Protein AF-A0A5H9SHM4-F1 (afdb_monomer)

Organism: Salmonella oranienberg (NCBI:txid28147)

Foldseek 3Di:
DDDWDWADDPPDIDTDDDPVVCVVLVHDPPFDWDWDADPNDTDIGGDDPVCPPDDDDPDPPQQLLNLLCVLVVHDLCVVCVVVVHDSVVSVCSRVVVDDQDPVRSQVSCQSNVNHPADHDDDDDDPDPDLVVQLVVLVVVLVVQVPGPDHDPVVNVVSVVSNVVSVVVNVVVVVVVVCVVVVVPDDDVVVVVVVVVVVVVVVVVVVVVVVVVD

Nearest PDB structures (foldseek):
  2mrn-assembly1_B  TM=8.787E-01  e=1.480E-03  Escherichia coli K-12
  1mvf-assembly2_D  TM=9.370E-01  e=2.251E-03  Escherichia coli
  1ub4-assembly1_C-2  TM=7.577E-01  e=1.236E-03  Escherichia coli
  2mru-assembly1_B  TM=8.810E-01  e=7.033E-03  Escherichia coli K-12
  2mru-assembly1_A  TM=8.827E-01  e=8.938E-03  Escherichia coli K-12

Radius of gyration: 37.78 Å; Cα contacts (8 Å, |Δi|>4): 129; chains: 1; bounding box: 88×45×107 Å

Secondary structure (DSSP, 8-state):
------EEETTEEE----HHHHHHTTPPTT--EEEEEETTEEEEEE--GGG-SS---------HHHHHHHHHT--HHHHHHHTTS-HHHHHHHHTTSSPPPHHHHHHHHHHTT--SS-----------SHHHHHHHHHHHHHHHHTSSS--HHHHHHHHHHHHHHHHHHHHHHHHHHHHHHHTTS--HHHHHHHHHHHHHHHHHHHHHHHTT-

InterPro domains:
  IPR007159 SpoVT-AbrB domain [PF04014] (6-49)
  IPR007159 SpoVT-AbrB domain [SM00966] (7-52)
  IPR010982 Lambda repressor-like, DNA-binding domain superfamily [G3DSA:1.10.260.40] (54-121)
  IPR010982 Lambda repressor-like, DNA-binding domain superfamily [SSF47413] (61-103)
  IPR037914 SpoVT-AbrB domain superfamily [SSF89447] (4-50)

Mean predicted aligned error: 19.39 Å

Structure (mmCIF, N/CA/C/O backbone):
data_AF-A0A5H9SHM4-F1
#
_entry.id   AF-A0A5H9SHM4-F1
#
loop_
_atom_site.group_PDB
_atom_site.id
_atom_site.type_symbol
_atom_site.label_atom_id
_atom_site.label_alt_id
_atom_site.label_comp_id
_atom_site.label_asym_id
_atom_site.label_entity_id
_atom_site.label_seq_id
_atom_site.pdbx_PDB_ins_code
_atom_site.Cartn_x
_atom_site.Cartn_y
_atom_site.Cartn_z
_atom_site.occupancy
_atom_site.B_iso_or_equiv
_atom_site.auth_seq_id
_atom_site.auth_comp_id
_atom_site.auth_asym_id
_atom_site.auth_atom_id
_atom_site.pdbx_PDB_model_num
ATOM 1 N N . MET A 1 1 ? -5.883 -2.585 -61.459 1.00 49.12 1 MET A N 1
ATOM 2 C CA . MET A 1 1 ? -4.747 -2.445 -60.518 1.00 49.12 1 MET A CA 1
ATOM 3 C C . MET A 1 1 ? -3.818 -1.359 -61.036 1.00 49.12 1 MET A C 1
ATOM 5 O O . MET A 1 1 ? -3.446 -1.425 -62.200 1.00 49.12 1 MET A O 1
ATOM 9 N N . LYS A 1 2 ? -3.494 -0.337 -60.235 1.00 63.81 2 LYS A N 1
ATOM 10 C CA . LYS A 1 2 ? -2.532 0.705 -60.635 1.00 63.81 2 LYS A CA 1
ATOM 11 C C . LYS A 1 2 ? -1.148 0.315 -60.122 1.00 63.81 2 LYS A C 1
ATOM 13 O O . LYS A 1 2 ? -0.960 0.209 -58.918 1.00 63.81 2 LYS A O 1
ATOM 18 N N . GLN A 1 3 ? -0.210 0.079 -61.034 1.00 75.12 3 GLN A N 1
ATOM 19 C CA . GLN A 1 3 ? 1.193 -0.162 -60.700 1.00 75.12 3 GLN A CA 1
ATOM 20 C C . GLN A 1 3 ? 1.889 1.189 -60.514 1.00 75.12 3 GLN A C 1
ATOM 22 O O . GLN A 1 3 ? 1.757 2.075 -61.359 1.00 75.12 3 GLN A O 1
ATOM 27 N N . ILE A 1 4 ? 2.595 1.367 -59.399 1.00 84.19 4 ILE A N 1
ATOM 28 C CA . ILE A 1 4 ? 3.326 2.598 -59.084 1.00 84.19 4 ILE A CA 1
ATOM 29 C C . ILE A 1 4 ? 4.770 2.213 -58.789 1.00 84.19 4 ILE A C 1
ATOM 31 O O . ILE A 1 4 ? 5.028 1.327 -57.979 1.00 84.19 4 ILE A O 1
ATOM 35 N N . ALA A 1 5 ? 5.706 2.868 -59.474 1.00 85.94 5 ALA A N 1
ATOM 36 C CA . ALA A 1 5 ? 7.125 2.626 -59.282 1.00 85.94 5 ALA A CA 1
ATOM 37 C C . ALA A 1 5 ? 7.634 3.321 -58.014 1.00 85.94 5 ALA A C 1
ATOM 39 O O . ALA A 1 5 ? 7.309 4.478 -57.733 1.00 85.94 5 ALA A O 1
ATOM 40 N N . ILE A 1 6 ? 8.482 2.601 -57.295 1.00 89.12 6 ILE A N 1
ATOM 41 C CA . ILE A 1 6 ? 9.208 3.064 -56.124 1.00 89.12 6 ILE A CA 1
ATOM 42 C C . ILE A 1 6 ? 10.413 3.898 -56.605 1.00 89.12 6 ILE A C 1
ATOM 44 O O . ILE A 1 6 ? 11.191 3.423 -57.432 1.00 89.12 6 ILE A O 1
ATOM 48 N N . LYS A 1 7 ? 10.572 5.144 -56.133 1.00 89.94 7 LYS A N 1
ATOM 49 C CA . LYS A 1 7 ? 11.666 6.042 -56.563 1.00 89.94 7 LYS A CA 1
ATOM 50 C C . LYS A 1 7 ? 12.555 6.465 -55.398 1.00 89.94 7 LYS A C 1
ATOM 52 O O . LYS A 1 7 ? 12.057 6.745 -54.315 1.00 89.94 7 LYS A O 1
ATOM 57 N N . LYS A 1 8 ? 13.867 6.566 -55.631 1.00 90.62 8 LYS A N 1
ATOM 58 C CA . LYS A 1 8 ? 14.823 7.106 -54.652 1.00 90.62 8 LYS A CA 1
ATOM 59 C C . LYS A 1 8 ? 14.586 8.606 -54.447 1.00 90.62 8 LYS A C 1
ATOM 61 O O . LYS A 1 8 ? 14.450 9.340 -55.424 1.00 90.62 8 LYS A O 1
ATOM 66 N N . SER A 1 9 ? 14.586 9.041 -53.192 1.00 79.50 9 SER A N 1
ATOM 67 C CA . SER A 1 9 ? 14.507 10.445 -52.789 1.00 79.50 9 SER A CA 1
ATOM 68 C C . SER A 1 9 ? 15.476 10.679 -51.629 1.00 79.50 9 SER A C 1
ATOM 70 O O . SER A 1 9 ? 15.248 10.227 -50.510 1.00 79.50 9 SER A O 1
ATOM 72 N N . GLY A 1 10 ? 16.614 11.322 -51.902 1.00 84.19 10 GLY A N 1
ATOM 73 C CA . GLY A 1 10 ? 17.679 11.500 -50.909 1.00 84.19 10 GLY A CA 1
ATOM 74 C C . GLY A 1 10 ? 18.221 10.166 -50.369 1.00 84.19 10 GLY A C 1
ATOM 75 O O . GLY A 1 10 ? 18.629 9.297 -51.147 1.00 84.19 10 GLY A O 1
ATOM 76 N N . ASN A 1 11 ? 18.210 10.017 -49.039 1.00 88.00 11 ASN A N 1
ATOM 77 C CA . ASN A 1 11 ? 18.609 8.795 -48.323 1.00 88.00 11 ASN A CA 1
ATOM 78 C C . ASN A 1 11 ? 17.464 7.783 -48.147 1.00 88.00 11 ASN A C 1
ATOM 80 O O . ASN A 1 11 ? 17.661 6.744 -47.521 1.00 88.00 11 ASN A O 1
ATOM 84 N N . SER A 1 12 ? 16.277 8.072 -48.679 1.00 84.44 12 SER A N 1
ATOM 85 C CA . SER A 1 12 ? 15.102 7.220 -48.555 1.00 84.44 12 SER A CA 1
ATOM 86 C C . SER A 1 12 ? 14.439 6.990 -49.913 1.00 84.44 12 SER A C 1
ATOM 88 O O . SER A 1 12 ? 15.004 7.232 -50.988 1.00 84.44 12 SER A O 1
ATOM 90 N N . VAL A 1 13 ? 13.244 6.419 -49.864 1.00 87.06 13 VAL A N 1
ATOM 91 C CA . VAL A 1 13 ? 12.508 5.946 -51.020 1.00 87.06 13 VAL A CA 1
ATOM 92 C C . VAL A 1 13 ? 11.065 6.426 -50.901 1.00 87.06 13 VAL A C 1
ATOM 94 O O . VAL A 1 13 ? 10.491 6.421 -49.816 1.00 87.06 13 VAL A O 1
ATOM 97 N N . THR A 1 14 ? 10.476 6.860 -52.012 1.00 87.81 14 THR A N 1
ATOM 98 C CA . THR A 1 14 ? 9.141 7.458 -52.049 1.00 87.81 14 THR A CA 1
ATOM 99 C C . THR A 1 14 ? 8.241 6.719 -53.032 1.00 87.81 14 THR A C 1
ATOM 101 O O . THR A 1 14 ? 8.626 6.428 -54.169 1.00 87.81 14 THR A O 1
ATOM 104 N N . VAL A 1 15 ? 7.005 6.470 -52.599 1.00 88.62 15 VAL A N 1
ATOM 105 C CA . VAL A 1 15 ? 5.903 5.996 -53.441 1.00 88.62 15 VAL A CA 1
ATOM 106 C C . VAL A 1 15 ? 4.919 7.144 -53.615 1.00 88.62 15 VAL A C 1
ATOM 108 O O . VAL A 1 15 ? 4.476 7.749 -52.644 1.00 88.62 15 VAL A O 1
ATOM 111 N N . ARG A 1 16 ? 4.578 7.475 -54.863 1.00 87.56 16 ARG A N 1
ATOM 112 C CA . ARG A 1 16 ? 3.620 8.550 -55.140 1.00 87.56 16 ARG A CA 1
ATOM 113 C C . ARG A 1 16 ? 2.198 8.037 -54.923 1.00 87.56 16 ARG A C 1
ATOM 115 O O . ARG A 1 16 ? 1.708 7.259 -55.735 1.00 87.56 16 ARG A O 1
ATOM 122 N N . ILE A 1 17 ? 1.529 8.520 -53.884 1.00 86.44 17 ILE A N 1
ATOM 123 C CA . ILE A 1 17 ? 0.126 8.194 -53.604 1.00 86.44 17 ILE A CA 1
ATOM 124 C C . ILE A 1 17 ? -0.780 9.181 -54.369 1.00 86.44 17 ILE A C 1
ATOM 126 O O . ILE A 1 17 ? -0.617 10.394 -54.228 1.00 86.44 17 ILE A O 1
ATOM 130 N N . PRO A 1 18 ? -1.714 8.714 -55.220 1.00 87.25 18 PRO A N 1
ATOM 131 C CA . PRO A 1 18 ? -2.673 9.585 -55.896 1.00 87.25 18 PRO A CA 1
ATOM 132 C C . PRO A 1 18 ? -3.578 10.341 -54.914 1.00 87.25 18 PRO A C 1
ATOM 134 O O . PRO A 1 18 ? -4.095 9.754 -53.966 1.00 87.25 18 PRO A O 1
ATOM 137 N N . SER A 1 19 ? -3.875 11.609 -55.207 1.00 83.31 19 SER A N 1
ATOM 138 C CA . SER A 1 19 ? -4.724 12.471 -54.365 1.00 83.31 19 SER A CA 1
ATOM 139 C C . SER A 1 19 ? -6.138 11.927 -54.128 1.00 83.31 19 SER A C 1
ATOM 141 O O . SER A 1 19 ? -6.744 12.219 -53.103 1.00 83.31 19 SER A O 1
ATOM 143 N N . ALA A 1 20 ? -6.658 11.102 -55.041 1.00 84.75 20 ALA A N 1
ATOM 144 C CA . ALA A 1 20 ? -7.938 10.419 -54.864 1.00 84.75 20 ALA A CA 1
ATOM 145 C C . ALA A 1 20 ? -7.939 9.449 -53.666 1.00 84.75 20 ALA A C 1
ATOM 147 O O . ALA A 1 20 ? -8.962 9.314 -53.007 1.00 84.75 20 ALA A O 1
ATOM 148 N N . ILE A 1 21 ? -6.801 8.805 -53.372 1.00 83.75 21 ILE A N 1
ATOM 149 C CA . ILE A 1 21 ? -6.663 7.876 -52.239 1.00 83.75 21 ILE A CA 1
ATOM 150 C C . ILE A 1 21 ? -6.581 8.657 -50.925 1.00 83.75 21 ILE A C 1
ATOM 152 O O . ILE A 1 21 ? -7.271 8.309 -49.976 1.00 83.75 21 ILE A O 1
ATOM 156 N N . LEU A 1 22 ? -5.820 9.758 -50.898 1.00 83.88 22 LEU A N 1
ATOM 157 C CA . LEU A 1 22 ? -5.744 10.643 -49.728 1.00 83.88 22 LEU A CA 1
ATOM 158 C C . LEU A 1 22 ? -7.117 11.218 -49.359 1.00 83.88 22 LEU A C 1
ATOM 160 O O . LEU A 1 22 ? -7.516 11.152 -48.204 1.00 83.88 22 LEU A O 1
ATOM 164 N N . LYS A 1 23 ? -7.888 11.687 -50.353 1.00 83.19 23 LYS A N 1
ATOM 165 C CA . LYS A 1 23 ? -9.253 12.192 -50.133 1.00 83.19 23 LYS A CA 1
ATOM 166 C C . LYS A 1 23 ? -10.215 11.122 -49.621 1.00 83.19 23 LYS A C 1
ATOM 168 O O . LYS A 1 23 ? -11.052 11.429 -48.785 1.00 83.19 23 LYS A O 1
ATOM 173 N N . ALA A 1 24 ? -10.109 9.891 -50.121 1.00 81.88 24 ALA A N 1
ATOM 174 C CA . ALA A 1 24 ? -10.945 8.783 -49.658 1.00 81.88 24 ALA A CA 1
ATOM 175 C C . ALA A 1 24 ? -10.641 8.384 -48.202 1.00 81.88 24 ALA A C 1
ATOM 177 O O . ALA A 1 24 ? -11.524 7.880 -47.518 1.00 81.88 24 ALA A O 1
ATOM 178 N N . LEU A 1 25 ? -9.410 8.626 -47.742 1.00 78.81 25 LEU A N 1
ATOM 179 C CA . LEU A 1 25 ? -8.955 8.368 -46.374 1.00 78.81 25 LEU A CA 1
ATOM 180 C C . LEU A 1 25 ? -9.000 9.618 -45.477 1.00 78.81 25 LEU A C 1
ATOM 182 O O . LEU A 1 25 ? -8.547 9.551 -44.341 1.00 78.81 25 LEU A O 1
ATOM 186 N N . SER A 1 26 ? -9.532 10.744 -45.972 1.00 81.62 26 SER A N 1
ATOM 187 C CA . SER A 1 26 ? -9.579 12.035 -45.267 1.00 81.62 26 SER A CA 1
ATOM 188 C C . SER A 1 26 ? -8.218 12.526 -44.747 1.00 81.62 26 SER A C 1
ATOM 190 O O . SER A 1 26 ? -8.158 13.183 -43.712 1.00 81.62 26 SER A O 1
ATOM 192 N N . LEU A 1 27 ? -7.136 12.229 -45.473 1.00 80.19 27 LEU A N 1
ATOM 193 C CA . LEU A 1 27 ? -5.771 12.629 -45.123 1.00 80.19 27 LEU A CA 1
ATOM 194 C C . LEU A 1 27 ? -5.302 13.839 -45.933 1.00 80.19 27 LEU A C 1
ATOM 196 O O . LEU A 1 27 ? -5.559 13.947 -47.139 1.00 80.19 27 LEU A O 1
ATOM 200 N N . SER A 1 28 ? -4.560 14.716 -45.269 1.00 83.62 28 SER A N 1
ATOM 201 C CA . SER A 1 28 ? -3.886 15.887 -45.824 1.00 83.62 28 SER A CA 1
ATOM 202 C C . SER A 1 28 ? -2.393 15.628 -46.050 1.00 83.62 28 SER A C 1
ATOM 204 O O . SER A 1 28 ? -1.832 14.609 -45.649 1.00 83.62 28 SER A O 1
ATOM 206 N N . VAL A 1 29 ? -1.739 16.545 -46.767 1.00 78.00 29 VAL A N 1
ATOM 207 C CA . VAL A 1 29 ? -0.275 16.537 -46.899 1.00 78.00 29 VAL A CA 1
ATOM 208 C C . VAL A 1 29 ? 0.325 16.848 -45.525 1.00 78.00 29 VAL A C 1
ATOM 210 O O . VAL A 1 29 ? -0.191 17.720 -44.836 1.00 78.00 29 VAL A O 1
ATOM 213 N N . ASP A 1 30 ? 1.390 16.133 -45.159 1.00 81.19 30 ASP A N 1
ATOM 214 C CA . ASP A 1 30 ? 2.091 16.204 -43.864 1.00 81.19 30 ASP A CA 1
ATOM 215 C C . ASP A 1 30 ? 1.366 15.574 -42.657 1.00 81.19 30 ASP A C 1
ATOM 217 O O . ASP A 1 30 ? 1.892 15.617 -41.543 1.00 81.19 30 ASP A O 1
ATOM 221 N N . ASP A 1 31 ? 0.225 14.906 -42.866 1.00 81.94 31 ASP A N 1
ATOM 222 C CA . ASP A 1 31 ? -0.428 14.146 -41.795 1.00 81.94 31 ASP A CA 1
ATOM 223 C C . ASP A 1 31 ? 0.423 12.935 -41.358 1.00 81.94 31 ASP A C 1
ATOM 225 O O . ASP A 1 31 ? 0.984 12.219 -42.202 1.00 81.94 31 ASP A O 1
ATOM 229 N N . PRO A 1 32 ? 0.511 12.659 -40.043 1.00 79.44 32 PRO A N 1
ATOM 230 C CA . PRO A 1 32 ? 1.252 11.518 -39.530 1.00 79.44 32 PRO A CA 1
ATOM 231 C C . PRO A 1 32 ? 0.583 10.196 -39.930 1.00 79.44 32 PRO A C 1
ATOM 233 O O . PRO A 1 32 ? -0.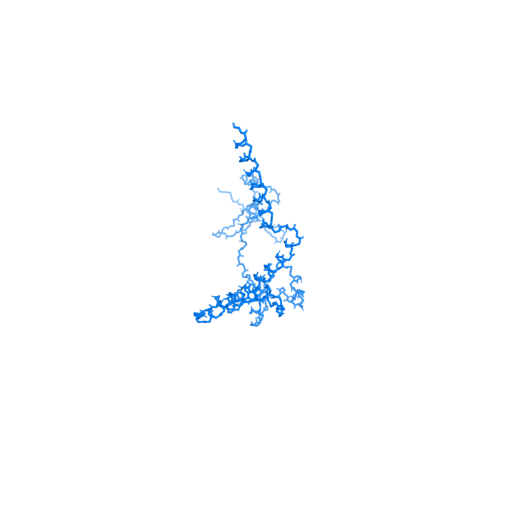624 9.996 -39.771 1.00 79.44 32 PRO A O 1
ATOM 236 N N . VAL A 1 33 ? 1.396 9.257 -40.413 1.00 86.19 33 VAL A N 1
ATOM 237 C CA . VAL A 1 33 ? 0.973 7.901 -40.778 1.00 86.19 33 VAL A CA 1
ATOM 238 C C . VAL A 1 33 ? 1.909 6.874 -40.149 1.00 86.19 33 VAL A C 1
ATOM 240 O O . VAL A 1 33 ? 3.124 7.072 -40.105 1.00 86.19 33 VAL A O 1
ATOM 243 N N . ASN A 1 34 ? 1.345 5.764 -39.688 1.00 81.94 34 ASN A N 1
ATOM 244 C CA . ASN A 1 34 ? 2.102 4.593 -39.266 1.00 81.94 34 ASN A CA 1
ATOM 245 C C . ASN A 1 34 ? 2.408 3.722 -40.484 1.00 81.94 34 ASN A C 1
ATOM 247 O O . ASN A 1 34 ? 1.589 3.612 -41.399 1.00 81.94 34 ASN A O 1
ATOM 251 N N . ILE A 1 35 ? 3.596 3.122 -40.496 1.00 84.31 35 ILE A N 1
ATOM 252 C CA . ILE A 1 35 ? 4.051 2.228 -41.559 1.00 84.31 35 ILE A CA 1
ATOM 253 C C . ILE A 1 35 ? 4.439 0.907 -40.910 1.00 84.31 35 ILE A C 1
ATOM 255 O O . ILE A 1 35 ? 5.433 0.854 -40.188 1.00 84.31 35 ILE A O 1
ATOM 259 N N . ASP A 1 36 ? 3.688 -0.142 -41.226 1.00 85.88 36 ASP A N 1
ATOM 260 C CA . ASP A 1 36 ? 3.895 -1.491 -40.707 1.00 85.88 36 ASP A CA 1
ATOM 261 C C . ASP A 1 36 ? 4.049 -2.511 -41.845 1.00 85.88 36 ASP A C 1
ATOM 263 O O . ASP A 1 36 ? 3.777 -2.236 -43.021 1.00 85.88 36 ASP A O 1
ATOM 267 N N . MET A 1 37 ? 4.533 -3.704 -41.493 1.00 83.00 37 MET A N 1
ATOM 268 C CA . MET A 1 37 ? 4.688 -4.831 -42.410 1.00 83.00 37 MET A CA 1
ATOM 269 C C . MET A 1 37 ? 3.784 -5.978 -41.963 1.00 83.00 37 MET A C 1
ATOM 271 O O . MET A 1 37 ? 4.071 -6.644 -40.972 1.00 83.00 37 MET A O 1
ATOM 275 N N . GLU A 1 38 ? 2.729 -6.239 -42.729 1.00 83.38 38 GLU A N 1
ATOM 276 C CA . GLU A 1 38 ? 1.792 -7.340 -42.489 1.00 83.38 38 GLU A CA 1
ATOM 277 C C . GLU A 1 38 ? 1.734 -8.223 -43.737 1.00 83.38 38 GLU A C 1
ATOM 279 O O . GLU A 1 38 ? 1.586 -7.725 -44.855 1.00 83.38 38 GLU A O 1
ATOM 284 N N . ASP A 1 39 ? 1.910 -9.536 -43.572 1.00 80.56 39 ASP A N 1
ATOM 285 C CA . ASP A 1 39 ? 1.836 -10.530 -44.656 1.00 80.56 39 ASP A CA 1
ATOM 286 C C . ASP A 1 39 ? 2.697 -10.203 -45.895 1.00 80.56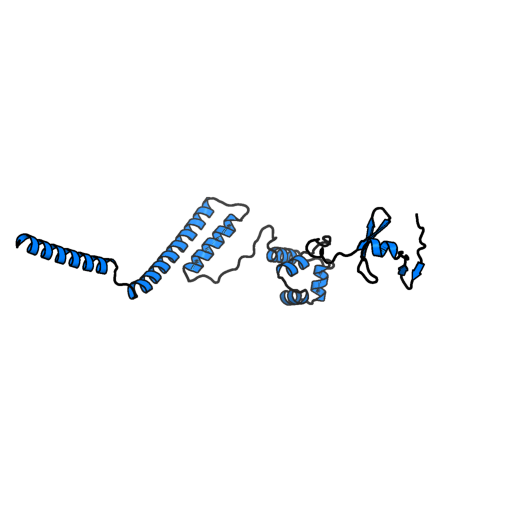 39 ASP A C 1
ATOM 288 O O . ASP A 1 39 ? 2.310 -10.437 -47.045 1.00 80.56 39 ASP A O 1
ATOM 292 N N . GLY A 1 40 ? 3.879 -9.616 -45.674 1.00 82.94 40 GLY A N 1
ATOM 293 C CA . GLY A 1 40 ? 4.793 -9.203 -46.746 1.00 82.94 40 GLY A CA 1
ATOM 294 C C . GLY A 1 40 ? 4.315 -7.988 -47.553 1.00 82.94 40 GLY A C 1
ATOM 295 O O . GLY A 1 40 ? 4.856 -7.708 -48.625 1.00 82.94 40 GLY A O 1
ATOM 296 N N . ARG A 1 41 ? 3.310 -7.258 -47.058 1.00 86.12 41 ARG A N 1
ATOM 297 C CA . ARG A 1 41 ? 2.793 -6.007 -47.621 1.00 86.12 41 ARG A CA 1
ATOM 298 C C . ARG A 1 41 ? 3.127 -4.847 -46.693 1.00 86.12 41 ARG A C 1
ATOM 300 O O . ARG A 1 41 ? 3.154 -4.995 -45.478 1.00 86.12 41 ARG A O 1
ATOM 307 N N . ILE A 1 42 ? 3.364 -3.681 -47.285 1.00 86.00 42 ILE A N 1
ATOM 308 C CA . ILE A 1 42 ? 3.518 -2.436 -46.531 1.00 86.00 42 ILE A CA 1
ATOM 309 C C . ILE A 1 42 ? 2.114 -1.887 -46.284 1.00 86.00 42 ILE A C 1
ATOM 311 O O . ILE A 1 42 ? 1.413 -1.550 -47.243 1.00 86.00 42 ILE A O 1
ATOM 315 N N . VAL A 1 43 ? 1.712 -1.820 -45.018 1.00 87.31 43 VAL A N 1
ATOM 316 C CA . VAL A 1 43 ? 0.432 -1.255 -44.584 1.00 87.31 43 VAL A CA 1
ATOM 317 C C . VAL A 1 43 ? 0.697 0.148 -44.051 1.00 87.31 43 VAL A C 1
ATOM 319 O O . VAL A 1 43 ? 1.581 0.347 -43.221 1.00 87.31 43 VAL A O 1
ATOM 322 N N . ILE A 1 44 ? -0.029 1.134 -44.583 1.00 86.88 44 ILE A N 1
ATOM 323 C CA . ILE A 1 44 ? 0.074 2.534 -44.164 1.00 86.88 44 ILE A CA 1
ATOM 324 C C . ILE A 1 44 ? -1.262 2.924 -43.547 1.00 86.88 44 ILE A C 1
ATOM 326 O O . ILE A 1 44 ? -2.278 2.928 -44.246 1.00 86.88 44 ILE A O 1
ATOM 330 N N . THR A 1 45 ? -1.247 3.268 -42.263 1.00 86.25 45 THR A N 1
ATOM 331 C CA . THR A 1 45 ? -2.456 3.565 -41.487 1.00 86.25 45 THR A CA 1
ATOM 332 C C . THR A 1 45 ? -2.384 4.997 -40.952 1.00 86.25 45 THR A C 1
ATOM 334 O O . THR A 1 45 ? -1.356 5.370 -40.383 1.00 86.25 45 THR A O 1
ATOM 337 N N . PRO A 1 46 ? -3.428 5.827 -41.124 1.00 80.19 46 PRO A N 1
ATOM 338 C CA . PRO A 1 46 ? -3.451 7.174 -40.559 1.00 80.19 46 PRO A CA 1
ATOM 339 C C . PRO A 1 46 ? -3.407 7.155 -39.031 1.00 80.19 46 PRO A C 1
ATOM 341 O O . PRO A 1 46 ? -4.070 6.329 -38.403 1.00 80.19 46 PRO A O 1
ATOM 344 N N . VAL A 1 47 ? -2.649 8.075 -38.428 1.00 79.69 47 VAL A N 1
ATOM 345 C CA . VAL A 1 47 ? -2.610 8.222 -36.968 1.00 79.69 47 VAL A CA 1
ATOM 346 C C . VAL A 1 47 ? -3.809 9.059 -36.531 1.00 79.69 47 VAL A C 1
ATOM 348 O O . VAL A 1 47 ? -3.845 10.272 -36.728 1.00 79.69 47 VAL A O 1
ATOM 351 N N . ASN A 1 48 ? -4.810 8.408 -35.946 1.00 64.38 48 ASN A N 1
ATOM 352 C CA . ASN A 1 48 ? -5.991 9.079 -35.421 1.00 64.38 48 ASN A CA 1
ATOM 353 C C . ASN A 1 48 ? -5.665 9.645 -34.027 1.00 64.38 48 ASN A C 1
ATOM 355 O O . ASN A 1 48 ? -5.445 8.886 -33.086 1.00 64.38 48 ASN A O 1
ATOM 359 N N . GLN A 1 49 ? -5.631 10.973 -33.867 1.00 52.28 49 GLN A N 1
ATOM 360 C CA . GLN A 1 49 ? -5.303 11.619 -32.578 1.00 52.28 49 GLN A CA 1
ATOM 361 C C . GLN A 1 49 ? -6.308 11.295 -31.450 1.00 52.28 49 GLN A C 1
ATOM 363 O O . GLN A 1 49 ? -6.021 11.535 -30.282 1.00 52.28 49 GLN A O 1
ATOM 368 N N . ALA A 1 50 ? -7.474 10.726 -31.775 1.00 46.66 50 ALA A N 1
ATOM 369 C CA . ALA A 1 50 ? -8.470 10.286 -30.796 1.00 46.66 50 ALA A CA 1
ATOM 370 C C . ALA A 1 50 ? -8.148 8.928 -30.132 1.00 46.66 50 ALA A C 1
ATOM 372 O O . ALA A 1 50 ? -8.731 8.622 -29.095 1.00 46.66 50 A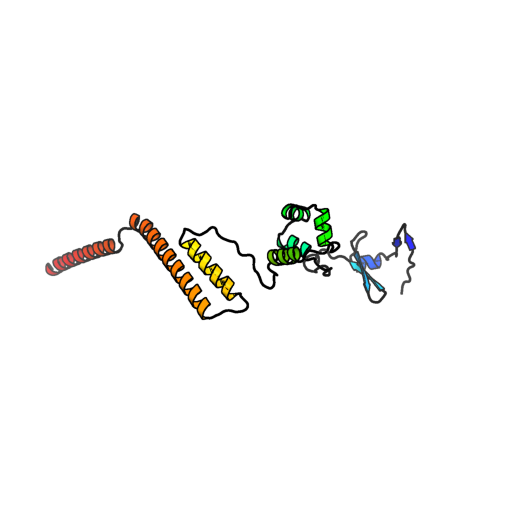LA A O 1
ATOM 373 N N . ASP A 1 51 ? -7.199 8.155 -30.672 1.00 46.97 51 ASP A N 1
ATOM 374 C CA . ASP A 1 51 ? -6.800 6.839 -30.144 1.00 46.97 51 ASP A CA 1
ATOM 375 C C . ASP A 1 51 ? -5.516 6.901 -29.281 1.00 46.97 51 ASP A C 1
ATOM 377 O O . ASP A 1 51 ? -4.976 5.876 -28.864 1.00 46.97 51 ASP A O 1
ATOM 381 N N . GLU A 1 52 ? -5.031 8.107 -28.944 1.00 44.91 52 GLU A N 1
ATOM 382 C CA . GLU A 1 52 ? -3.888 8.310 -28.030 1.00 44.91 52 GLU A CA 1
ATOM 383 C C . GLU A 1 52 ? -4.221 8.055 -26.545 1.00 44.91 52 GLU A C 1
ATOM 385 O O . GLU A 1 52 ? -3.337 8.085 -25.684 1.00 44.91 52 GLU A O 1
ATOM 390 N N . ILE A 1 53 ? -5.476 7.721 -26.227 1.00 42.91 53 ILE A N 1
ATOM 391 C CA . ILE A 1 53 ? -5.886 7.250 -24.904 1.00 42.91 53 ILE A CA 1
ATOM 392 C C . ILE A 1 53 ? -6.221 5.759 -25.023 1.00 42.91 53 ILE A C 1
ATOM 394 O O . ILE A 1 53 ? -7.280 5.388 -25.510 1.00 42.91 53 ILE A O 1
ATOM 398 N N . ALA A 1 54 ? -5.323 4.916 -24.511 1.00 43.72 54 ALA A N 1
ATOM 399 C CA . ALA A 1 54 ? -5.494 3.470 -24.329 1.00 43.72 54 ALA A CA 1
ATOM 400 C C . ALA A 1 54 ? -5.229 2.548 -25.538 1.00 43.72 54 ALA A C 1
ATOM 402 O O . ALA A 1 54 ? -6.004 1.637 -25.808 1.00 43.72 54 ALA A O 1
ATOM 403 N N . VAL A 1 55 ? -4.033 2.622 -26.128 1.00 40.34 55 VAL A N 1
ATOM 404 C CA . VAL A 1 55 ? -3.354 1.395 -26.582 1.00 40.34 55 VAL A CA 1
ATOM 405 C C . VAL A 1 55 ? -1.937 1.387 -26.031 1.00 40.34 55 VAL A C 1
ATOM 407 O O . VAL A 1 55 ? -1.076 2.187 -26.394 1.00 40.34 55 VAL A O 1
ATOM 410 N N . ALA A 1 56 ? -1.726 0.479 -25.082 1.00 44.47 56 ALA A N 1
ATOM 411 C CA . ALA A 1 56 ? -0.426 0.148 -24.544 1.00 44.47 56 ALA A CA 1
ATOM 412 C C . ALA A 1 56 ? 0.555 -0.104 -25.695 1.00 44.47 56 ALA A C 1
ATOM 414 O O . ALA A 1 56 ? 0.402 -1.053 -26.465 1.00 44.47 56 ALA A O 1
ATOM 415 N N . LYS A 1 57 ? 1.584 0.748 -25.773 1.00 37.78 57 LYS A N 1
ATOM 416 C CA . LYS A 1 57 ? 2.823 0.460 -26.498 1.00 37.78 57 LYS A CA 1
ATOM 417 C C . LYS A 1 57 ? 3.228 -0.992 -26.205 1.00 37.78 57 LYS A C 1
ATOM 419 O O . LYS A 1 57 ? 3.179 -1.386 -25.034 1.00 37.78 57 LYS A O 1
ATOM 424 N N . PRO A 1 58 ? 3.633 -1.771 -27.222 1.00 34.00 58 PRO A N 1
ATOM 425 C CA . PRO A 1 58 ? 4.051 -3.150 -27.025 1.00 34.00 58 PRO A CA 1
ATOM 426 C C . PRO A 1 58 ? 5.111 -3.190 -25.923 1.00 34.00 58 PRO A C 1
ATOM 428 O O . PRO A 1 58 ? 6.031 -2.370 -25.902 1.00 34.00 58 PRO A O 1
ATOM 431 N N . ILE A 1 59 ? 4.912 -4.096 -24.965 1.00 45.00 59 ILE A N 1
ATOM 432 C CA . ILE A 1 59 ? 5.730 -4.270 -23.765 1.00 45.00 59 ILE A CA 1
ATOM 433 C C . ILE A 1 59 ? 7.123 -4.723 -24.210 1.00 45.00 59 ILE A C 1
ATOM 435 O O . ILE A 1 59 ? 7.424 -5.910 -24.289 1.00 45.00 59 ILE A O 1
ATOM 439 N N . VAL A 1 60 ? 7.986 -3.762 -24.522 1.00 44.69 60 VAL A N 1
ATOM 440 C CA . VAL A 1 60 ? 9.429 -3.971 -24.568 1.00 44.69 60 VAL A CA 1
ATOM 441 C C . VAL A 1 60 ? 9.856 -4.059 -23.113 1.00 44.69 60 VAL A C 1
ATOM 443 O O . VAL A 1 60 ? 9.853 -3.037 -22.439 1.00 44.69 60 VAL A O 1
ATOM 446 N N . ASN A 1 61 ? 10.099 -5.281 -22.621 1.00 49.69 61 ASN A N 1
ATOM 447 C CA . ASN A 1 61 ? 10.761 -5.614 -21.352 1.00 49.69 61 ASN A CA 1
ATOM 448 C C . ASN A 1 61 ? 10.948 -4.415 -20.407 1.00 49.69 61 ASN A C 1
ATOM 450 O O . ASN A 1 61 ? 12.050 -3.870 -20.335 1.00 49.69 61 ASN A O 1
ATOM 454 N N . LYS A 1 62 ? 9.889 -3.993 -19.695 1.00 63.53 62 LYS A N 1
ATOM 455 C CA . LYS A 1 62 ? 10.035 -2.964 -18.659 1.00 63.53 62 LYS A CA 1
ATOM 456 C C . LYS A 1 62 ? 11.011 -3.512 -17.635 1.00 63.53 62 LYS A C 1
ATOM 458 O O . LYS A 1 62 ? 10.693 -4.452 -16.904 1.00 63.53 62 LYS A O 1
ATOM 463 N N . SER A 1 63 ? 12.225 -2.981 -17.633 1.00 82.69 63 SER A N 1
ATOM 464 C CA . SER A 1 63 ? 13.221 -3.383 -16.656 1.00 82.69 63 SER A CA 1
ATOM 465 C C . SER A 1 63 ? 12.696 -3.049 -15.263 1.00 82.69 63 SER A C 1
ATOM 467 O O . SER A 1 63 ? 11.923 -2.108 -15.067 1.00 82.69 63 SER A O 1
ATOM 469 N N . LEU A 1 64 ? 13.133 -3.809 -14.263 1.00 85.69 64 LEU A N 1
ATOM 470 C CA . LEU A 1 64 ? 12.745 -3.557 -12.877 1.00 85.69 64 LEU A CA 1
ATOM 471 C C . LEU A 1 64 ? 13.111 -2.121 -12.436 1.00 85.69 64 LEU A C 1
ATOM 473 O O . LEU A 1 64 ? 12.389 -1.511 -11.655 1.00 85.69 64 LEU A O 1
ATOM 477 N N . ALA A 1 65 ? 14.191 -1.557 -12.991 1.00 88.12 65 ALA A N 1
ATOM 478 C CA . ALA A 1 65 ? 14.588 -0.167 -12.777 1.00 88.12 65 ALA A CA 1
ATOM 479 C C . ALA A 1 65 ? 13.547 0.828 -13.319 1.00 88.12 65 ALA A C 1
ATOM 481 O O . ALA A 1 65 ? 13.148 1.754 -12.614 1.00 88.12 65 ALA A O 1
ATOM 482 N N . GLU A 1 66 ? 13.052 0.614 -14.541 1.00 88.38 66 GLU A N 1
ATOM 483 C CA . GLU A 1 66 ? 12.001 1.456 -15.114 1.00 88.38 66 GLU A CA 1
ATOM 484 C C . GLU A 1 66 ? 10.704 1.353 -14.297 1.00 88.38 66 GLU A C 1
ATOM 486 O O . GLU A 1 66 ? 10.062 2.367 -14.017 1.00 88.38 66 GLU A O 1
ATOM 491 N N . ALA A 1 67 ? 10.348 0.141 -13.854 1.00 87.88 67 ALA A N 1
ATOM 492 C CA . ALA A 1 67 ? 9.181 -0.085 -13.006 1.00 87.88 67 ALA A CA 1
ATOM 493 C C . ALA A 1 67 ? 9.264 0.702 -11.687 1.00 87.88 67 ALA A C 1
ATOM 495 O O . ALA A 1 67 ? 8.285 1.341 -11.302 1.00 87.88 67 ALA A O 1
ATOM 496 N N . VAL A 1 68 ? 10.433 0.728 -11.034 1.00 88.56 68 VAL A N 1
ATOM 497 C CA . VAL A 1 68 ? 10.666 1.538 -9.825 1.00 88.56 68 VAL A CA 1
ATOM 498 C C . VAL A 1 68 ? 10.477 3.025 -10.105 1.00 88.56 68 VAL A C 1
ATOM 500 O O . VAL A 1 68 ? 9.769 3.696 -9.356 1.00 88.56 68 VAL A O 1
ATOM 503 N N . ARG A 1 69 ? 11.061 3.550 -11.189 1.00 91.44 69 ARG A N 1
ATOM 504 C CA . ARG A 1 69 ? 10.933 4.972 -11.542 1.00 91.44 69 ARG A CA 1
ATOM 505 C C . ARG A 1 69 ? 9.472 5.367 -11.763 1.00 91.44 69 ARG A C 1
ATOM 507 O O . ARG A 1 69 ? 9.035 6.399 -11.256 1.00 91.44 69 ARG A O 1
ATOM 514 N N . VAL A 1 70 ? 8.727 4.547 -12.508 1.00 89.12 70 VAL A N 1
ATOM 515 C CA . VAL A 1 70 ? 7.299 4.771 -12.775 1.00 89.12 70 VAL A CA 1
ATOM 516 C C . VAL A 1 70 ? 6.484 4.687 -11.485 1.00 89.12 70 VAL A C 1
ATOM 518 O O . VAL A 1 70 ? 5.653 5.559 -11.252 1.00 89.12 70 VAL A O 1
ATOM 521 N N . HIS A 1 71 ? 6.750 3.701 -10.622 1.00 85.69 71 HIS A N 1
ATOM 522 C CA . HIS A 1 71 ? 6.064 3.551 -9.335 1.00 85.69 71 HIS A CA 1
ATOM 523 C C . HIS A 1 71 ? 6.309 4.744 -8.397 1.00 85.69 71 HIS A C 1
ATOM 525 O O . HIS A 1 71 ? 5.403 5.175 -7.693 1.00 85.69 71 HIS A O 1
ATOM 531 N N . MET A 1 72 ? 7.517 5.312 -8.413 1.00 84.38 72 MET A N 1
ATOM 532 C CA . MET A 1 72 ? 7.846 6.515 -7.642 1.00 84.38 72 MET A CA 1
ATOM 533 C C . MET A 1 72 ? 7.338 7.820 -8.274 1.00 84.38 72 MET A C 1
ATOM 535 O O . MET A 1 72 ? 7.421 8.864 -7.634 1.00 84.38 72 MET A O 1
ATOM 539 N N . GLY A 1 73 ? 6.850 7.797 -9.520 1.00 88.44 73 GLY A N 1
ATOM 540 C CA . GLY A 1 73 ? 6.425 9.006 -10.233 1.00 88.44 73 GLY A CA 1
ATOM 541 C C . GLY A 1 73 ? 7.567 9.989 -10.529 1.00 88.44 73 GLY A C 1
ATOM 542 O O . GLY A 1 73 ? 7.325 11.186 -10.665 1.00 88.44 73 GLY A O 1
ATOM 543 N N . LEU A 1 74 ? 8.813 9.507 -10.608 1.00 91.69 74 LEU A N 1
ATOM 544 C CA . LEU A 1 74 ? 10.002 10.346 -10.790 1.00 91.69 74 LEU A CA 1
ATOM 545 C C . LEU A 1 74 ? 10.476 10.386 -12.251 1.00 91.69 74 LEU A C 1
ATOM 547 O O . LEU A 1 74 ? 10.248 9.475 -13.054 1.00 91.69 74 LEU A O 1
ATOM 551 N N . THR A 1 75 ? 11.203 11.448 -12.599 1.00 92.50 75 THR A N 1
ATOM 552 C CA . THR A 1 75 ? 11.972 11.514 -13.851 1.00 92.50 75 THR A CA 1
ATOM 553 C C . THR A 1 75 ? 13.240 10.660 -13.743 1.00 92.50 75 THR A C 1
ATOM 555 O O . THR A 1 75 ? 13.659 10.289 -12.646 1.00 92.50 75 THR A O 1
ATOM 558 N N . GLN A 1 76 ? 13.891 10.348 -14.872 1.00 88.25 76 GLN A N 1
ATOM 559 C CA . GLN A 1 76 ? 15.172 9.618 -14.857 1.00 88.25 76 GLN A CA 1
ATOM 560 C C . GLN A 1 76 ? 16.255 10.359 -14.062 1.00 88.25 76 GLN A C 1
ATOM 562 O O . GLN A 1 76 ? 17.091 9.727 -13.423 1.00 88.25 76 GLN A O 1
ATOM 567 N N . GLN A 1 77 ? 16.222 11.693 -14.070 1.00 92.25 77 GLN A N 1
ATOM 568 C CA . GLN A 1 77 ? 17.124 12.501 -13.260 1.00 92.25 77 GLN A CA 1
ATOM 569 C C . GLN A 1 77 ? 16.779 12.410 -11.768 1.00 92.25 77 GLN A C 1
ATOM 571 O O . GLN A 1 77 ? 17.658 12.108 -10.969 1.00 92.25 77 GLN A O 1
ATOM 576 N N . GLY A 1 78 ? 15.507 12.591 -11.397 1.00 92.81 78 G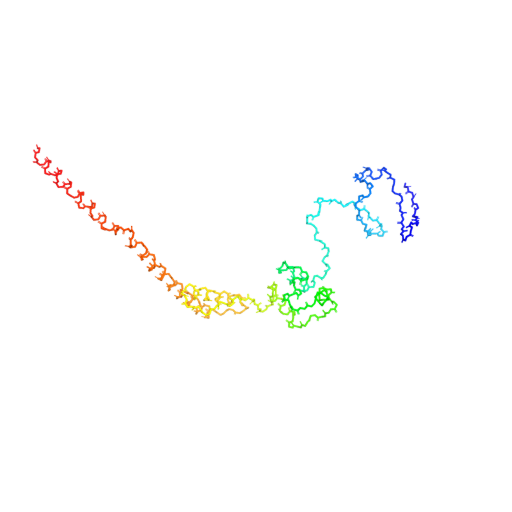LY A N 1
ATOM 577 C CA . GLY A 1 78 ? 15.092 12.578 -9.990 1.00 92.81 78 GLY A CA 1
ATOM 578 C C . GLY A 1 78 ? 15.303 11.223 -9.312 1.00 92.81 78 GLY A C 1
ATOM 579 O O . GLY A 1 78 ? 15.697 11.160 -8.151 1.00 92.81 78 GLY A O 1
ATOM 580 N N . VAL A 1 79 ? 15.109 10.121 -10.040 1.00 90.88 79 VAL A N 1
ATOM 581 C CA . VAL A 1 79 ? 15.397 8.789 -9.497 1.00 90.88 79 VAL A CA 1
ATOM 582 C C . VAL A 1 79 ? 16.911 8.546 -9.391 1.00 90.88 79 VAL A C 1
ATOM 584 O O . VAL A 1 79 ? 17.365 7.990 -8.399 1.00 90.88 79 VAL A O 1
ATOM 587 N N . ALA A 1 80 ? 17.725 9.029 -10.336 1.00 92.81 80 ALA A N 1
ATOM 588 C CA . ALA A 1 80 ? 19.182 8.940 -10.230 1.00 92.81 80 ALA A CA 1
ATOM 589 C C . ALA A 1 80 ? 19.709 9.703 -8.998 1.00 92.81 80 ALA A C 1
ATOM 591 O O . ALA A 1 80 ? 20.536 9.167 -8.261 1.00 92.81 80 ALA A O 1
ATOM 592 N N . GLU A 1 81 ? 19.161 10.891 -8.726 1.00 95.44 81 GLU A N 1
ATOM 593 C CA . GLU A 1 81 ? 19.433 11.670 -7.512 1.00 95.44 81 GLU A CA 1
ATOM 594 C C . GLU A 1 81 ? 18.992 10.927 -6.240 1.00 95.44 81 GLU A C 1
ATOM 596 O O . GLU A 1 81 ? 19.777 10.832 -5.298 1.00 95.44 81 GLU A O 1
ATOM 601 N N . TYR A 1 82 ? 17.797 10.319 -6.230 1.00 91.88 82 TYR A N 1
ATOM 602 C CA . TYR A 1 82 ? 17.300 9.508 -5.105 1.00 91.88 82 TYR A CA 1
ATOM 603 C C . TYR A 1 82 ? 18.242 8.347 -4.756 1.00 91.88 82 TYR A C 1
ATOM 605 O O . TYR A 1 82 ? 18.503 8.072 -3.587 1.00 91.88 82 TYR A O 1
ATOM 613 N N . PHE A 1 83 ? 18.781 7.679 -5.777 1.00 89.88 83 PHE A N 1
ATOM 614 C CA . PHE A 1 83 ? 19.735 6.583 -5.615 1.00 89.88 83 PHE A CA 1
ATOM 615 C C . PHE A 1 83 ? 21.191 7.043 -5.437 1.00 89.88 83 PHE A C 1
ATOM 617 O O . PHE A 1 83 ? 22.063 6.199 -5.228 1.00 89.88 83 PHE A O 1
ATOM 624 N N . GLY A 1 84 ? 21.478 8.346 -5.528 1.00 91.81 84 GLY A N 1
ATOM 625 C CA . GLY A 1 84 ? 22.832 8.894 -5.419 1.00 91.81 84 GLY A CA 1
ATOM 626 C C . GLY A 1 84 ? 23.773 8.468 -6.553 1.00 91.81 84 GLY A C 1
ATOM 627 O O . GLY A 1 84 ? 24.979 8.346 -6.337 1.00 91.81 84 GLY A O 1
ATOM 628 N N . ILE A 1 85 ? 23.245 8.206 -7.753 1.00 90.25 85 ILE A N 1
ATOM 629 C CA . ILE A 1 85 ? 24.025 7.789 -8.928 1.00 90.25 85 ILE A CA 1
ATOM 630 C C . ILE A 1 85 ? 23.869 8.769 -10.094 1.00 90.25 85 ILE A C 1
ATOM 632 O O . ILE A 1 85 ? 22.980 9.613 -10.120 1.00 90.25 85 ILE A O 1
ATOM 636 N N . THR A 1 86 ? 24.733 8.656 -11.105 1.00 94.25 86 THR A N 1
ATOM 637 C CA . THR A 1 86 ? 24.637 9.503 -12.302 1.00 94.25 86 THR A CA 1
ATOM 638 C C . THR A 1 86 ? 23.467 9.088 -13.202 1.00 94.25 86 THR A C 1
ATOM 640 O O . THR A 1 86 ? 23.131 7.905 -13.303 1.00 94.25 86 THR A O 1
ATOM 643 N N . LEU A 1 87 ? 22.890 10.046 -13.941 1.00 91.50 87 LEU A N 1
ATOM 644 C CA . LEU A 1 87 ? 21.797 9.793 -14.895 1.00 91.50 87 LEU A CA 1
ATOM 645 C C . LEU A 1 87 ? 22.164 8.729 -15.941 1.00 91.50 87 LEU A C 1
ATOM 647 O O . LEU A 1 87 ? 21.356 7.860 -16.256 1.00 91.50 87 LEU A O 1
ATOM 651 N N . SER A 1 88 ? 23.405 8.743 -16.437 1.00 88.12 88 SER A N 1
ATOM 652 C CA . SER A 1 88 ? 23.893 7.731 -17.384 1.00 88.12 88 SER A CA 1
ATOM 653 C C . SER A 1 88 ? 23.945 6.331 -16.762 1.00 88.12 88 SER A C 1
ATOM 655 O O . SER A 1 88 ? 23.592 5.351 -17.419 1.00 88.12 88 SER A O 1
ATOM 657 N N . ALA A 1 89 ? 24.354 6.218 -15.493 1.00 87.31 89 ALA A N 1
ATOM 658 C CA . ALA A 1 89 ? 24.369 4.940 -14.787 1.00 87.31 89 ALA A CA 1
ATOM 659 C C . ALA A 1 89 ? 22.949 4.396 -14.576 1.00 87.31 89 ALA A C 1
ATOM 661 O O . ALA A 1 89 ? 22.732 3.199 -14.768 1.00 87.31 89 ALA A O 1
ATOM 662 N N . TRP A 1 90 ? 21.983 5.261 -14.249 1.00 89.94 90 TRP A N 1
ATOM 663 C CA . TRP A 1 90 ? 20.574 4.875 -14.148 1.00 89.94 90 TRP A CA 1
ATOM 664 C C . TRP A 1 90 ? 19.995 4.439 -15.501 1.00 89.94 90 TRP A C 1
ATOM 666 O O . TRP A 1 90 ? 19.429 3.353 -15.608 1.00 89.94 90 TRP A O 1
ATOM 676 N N . ALA A 1 91 ? 20.216 5.221 -16.561 1.00 88.44 91 ALA A N 1
ATOM 677 C CA . ALA A 1 91 ? 19.731 4.904 -17.905 1.00 88.44 91 ALA A CA 1
ATOM 678 C C . ALA A 1 91 ? 20.231 3.534 -18.402 1.00 88.44 91 ALA A C 1
ATOM 680 O O . ALA A 1 91 ? 19.468 2.765 -18.983 1.00 88.44 91 ALA A O 1
ATOM 681 N N . LYS A 1 92 ? 21.486 3.171 -18.103 1.00 87.50 92 LYS A N 1
ATOM 682 C CA . LYS A 1 92 ? 22.038 1.842 -18.425 1.00 87.50 92 LYS A CA 1
ATOM 683 C C . LYS A 1 92 ? 21.349 0.697 -17.670 1.00 87.50 92 LYS A C 1
ATOM 685 O O . LYS A 1 92 ? 21.275 -0.407 -18.209 1.00 87.50 92 LYS A O 1
ATOM 690 N N . LYS A 1 93 ? 20.856 0.937 -16.445 1.00 86.12 93 LYS A N 1
ATOM 691 C CA . LYS A 1 93 ? 20.047 -0.035 -15.685 1.00 86.12 93 LYS A CA 1
ATOM 692 C C . LYS A 1 93 ? 18.654 -0.181 -16.296 1.00 86.12 93 LYS A C 1
ATOM 694 O O . LYS A 1 93 ? 18.174 -1.304 -16.418 1.00 86.12 93 LYS A O 1
ATOM 699 N N . GLU A 1 94 ? 18.040 0.922 -16.734 1.00 87.38 94 GLU A N 1
ATOM 700 C CA . GLU A 1 94 ? 16.739 0.875 -17.418 1.00 87.38 94 GLU A CA 1
ATOM 701 C C . GLU A 1 94 ? 16.806 0.121 -18.752 1.00 87.38 94 GLU A C 1
ATOM 703 O O . GLU A 1 94 ? 15.901 -0.643 -19.075 1.00 87.38 94 GLU A O 1
ATOM 708 N N . GLN A 1 95 ? 17.911 0.278 -19.485 1.00 82.62 95 GLN A N 1
ATOM 709 C CA . GLN A 1 95 ? 18.168 -0.382 -20.770 1.00 82.62 95 GLN A CA 1
ATOM 710 C C . GLN A 1 95 ? 18.598 -1.855 -20.636 1.00 82.62 95 GLN A C 1
ATOM 712 O O . GLN A 1 95 ? 18.826 -2.517 -21.645 1.00 82.62 95 GLN A O 1
ATOM 717 N N . GLY A 1 96 ? 18.767 -2.371 -19.412 1.00 75.81 96 GLY A N 1
ATOM 718 C CA . GLY A 1 96 ? 19.205 -3.750 -19.170 1.00 75.81 96 GLY A CA 1
ATOM 719 C C . GLY A 1 96 ? 20.656 -4.047 -19.573 1.00 75.81 96 GLY A C 1
ATOM 720 O O . GLY A 1 96 ? 21.066 -5.204 -19.549 1.00 75.81 96 GLY A O 1
ATOM 721 N N . ILE A 1 97 ? 21.444 -3.020 -19.915 1.00 73.75 97 ILE A N 1
ATOM 722 C CA . ILE A 1 97 ? 22.863 -3.155 -20.287 1.00 73.75 97 ILE A CA 1
ATOM 723 C C . ILE A 1 97 ? 23.684 -3.602 -19.076 1.00 73.75 97 ILE A C 1
ATOM 725 O O . ILE A 1 97 ? 24.615 -4.392 -19.209 1.00 73.75 97 ILE A O 1
ATOM 729 N N . ASN A 1 98 ? 23.338 -3.096 -17.888 1.00 70.75 98 ASN A N 1
ATOM 730 C CA . ASN A 1 98 ? 23.997 -3.469 -16.645 1.00 70.75 98 ASN A CA 1
ATOM 731 C C . ASN A 1 98 ? 23.086 -4.385 -15.823 1.00 70.75 98 ASN A C 1
ATOM 733 O O . ASN A 1 98 ? 21.949 -4.022 -15.514 1.00 70.75 98 ASN A O 1
ATOM 737 N N . ARG A 1 99 ? 23.583 -5.570 -15.452 1.00 68.44 99 ARG A N 1
ATOM 738 C CA . ARG A 1 99 ? 22.820 -6.511 -14.628 1.00 68.44 99 ARG A CA 1
ATOM 739 C C . ARG A 1 99 ? 22.708 -5.951 -13.211 1.00 68.44 99 ARG A C 1
ATOM 741 O O . ARG A 1 99 ? 23.719 -5.674 -12.574 1.00 68.44 99 ARG A O 1
ATOM 748 N N . LEU A 1 100 ? 21.476 -5.797 -12.732 1.00 80.44 100 LEU A N 1
ATOM 749 C CA . LEU A 1 100 ? 21.200 -5.445 -11.339 1.00 80.44 100 LEU A CA 1
ATOM 750 C C . LEU A 1 100 ? 21.783 -6.519 -10.419 1.00 80.44 100 LEU A C 1
ATOM 752 O O . LEU A 1 100 ? 21.608 -7.716 -10.671 1.00 80.44 100 LEU A O 1
ATOM 756 N N . SER A 1 101 ? 22.460 -6.094 -9.354 1.00 85.94 101 SER A N 1
ATOM 757 C CA . SER A 1 101 ? 22.882 -7.012 -8.295 1.00 85.94 101 SER A CA 1
ATOM 758 C C . SER A 1 101 ? 21.661 -7.675 -7.654 1.00 85.94 101 SER A C 1
ATOM 760 O O . SER A 1 101 ? 20.588 -7.076 -7.596 1.00 85.94 101 SER A O 1
ATOM 762 N N . VAL A 1 102 ? 21.823 -8.882 -7.106 1.00 86.12 102 VAL A N 1
ATOM 763 C CA . VAL A 1 102 ? 20.756 -9.594 -6.376 1.00 86.12 102 VAL A CA 1
ATOM 764 C C . VAL A 1 102 ? 20.160 -8.712 -5.271 1.00 86.12 102 VAL A C 1
ATOM 766 O O . VAL A 1 102 ? 18.947 -8.667 -5.093 1.00 86.12 102 VAL A O 1
ATOM 769 N N . ALA A 1 103 ? 20.996 -7.947 -4.563 1.00 86.06 103 ALA A N 1
ATOM 770 C CA . ALA A 1 103 ? 20.530 -7.019 -3.534 1.00 86.06 103 ALA A CA 1
ATOM 771 C C . ALA A 1 103 ? 19.708 -5.854 -4.116 1.00 86.06 103 ALA A C 1
ATOM 773 O O . ALA A 1 103 ? 18.666 -5.500 -3.569 1.00 86.06 103 ALA A O 1
ATOM 774 N N . GLU A 1 104 ? 20.144 -5.283 -5.242 1.00 89.12 104 GLU A N 1
ATOM 775 C CA . GLU A 1 104 ? 19.416 -4.203 -5.921 1.00 89.12 104 GLU A CA 1
ATOM 776 C C . GLU A 1 104 ? 18.073 -4.691 -6.469 1.00 89.12 104 GLU A C 1
ATOM 778 O O . GLU A 1 104 ? 17.079 -3.977 -6.378 1.00 89.12 104 GLU A O 1
ATOM 783 N N . GLN A 1 105 ? 18.023 -5.922 -6.986 1.00 87.81 105 GLN A N 1
ATOM 784 C CA . GLN A 1 105 ? 16.784 -6.544 -7.446 1.00 87.81 105 GLN A CA 1
ATOM 785 C C . GLN A 1 105 ? 15.773 -6.677 -6.306 1.00 87.81 105 GLN A C 1
ATOM 787 O O . GLN A 1 105 ? 14.640 -6.219 -6.450 1.00 87.81 105 GLN A O 1
ATOM 792 N N . HIS A 1 106 ? 16.181 -7.222 -5.156 1.00 89.31 106 HIS A N 1
ATOM 793 C CA . HIS A 1 106 ? 15.291 -7.323 -3.998 1.00 89.31 106 HIS A CA 1
ATOM 794 C C . HIS A 1 106 ? 14.859 -5.946 -3.483 1.00 89.31 106 HIS A C 1
ATOM 796 O O . HIS A 1 106 ? 13.687 -5.748 -3.173 1.00 89.31 106 HIS A O 1
ATOM 802 N N . TYR A 1 107 ? 15.765 -4.964 -3.445 1.00 90.25 107 TYR A N 1
ATOM 803 C CA . TYR A 1 107 ? 15.416 -3.603 -3.040 1.00 90.25 107 TYR A CA 1
ATOM 804 C C . TYR A 1 107 ? 14.378 -2.965 -3.976 1.00 90.25 107 TYR A C 1
ATOM 806 O O . TYR A 1 107 ? 13.404 -2.371 -3.520 1.00 90.25 107 TYR A O 1
ATOM 814 N N . PHE A 1 108 ? 14.529 -3.134 -5.288 1.00 91.06 108 PHE A N 1
ATOM 815 C CA . PHE A 1 108 ? 13.579 -2.610 -6.270 1.00 91.06 108 PHE A CA 1
ATOM 816 C C . PHE A 1 108 ? 12.218 -3.314 -6.203 1.00 91.06 108 PHE A C 1
ATOM 818 O O . PHE A 1 108 ? 11.176 -2.666 -6.319 1.00 91.06 108 PHE A O 1
ATOM 825 N N . GLN A 1 109 ? 12.211 -4.626 -5.963 1.00 88.31 109 GLN A N 1
ATOM 826 C CA . GLN A 1 109 ? 10.985 -5.382 -5.704 1.00 88.31 109 GLN A CA 1
ATOM 827 C C . GLN A 1 109 ? 10.287 -4.908 -4.426 1.00 88.31 109 GLN A C 1
ATOM 829 O O . GLN A 1 109 ? 9.068 -4.789 -4.406 1.00 88.31 109 GLN A O 1
ATOM 834 N N . LEU A 1 110 ? 11.038 -4.581 -3.373 1.00 89.38 110 LEU A N 1
ATOM 835 C CA . LEU A 1 110 ? 10.475 -4.015 -2.146 1.00 89.38 110 LEU A CA 1
ATOM 836 C C . LEU A 1 110 ? 9.844 -2.638 -2.393 1.00 89.38 110 LEU A C 1
ATOM 838 O O . LEU A 1 110 ? 8.736 -2.384 -1.928 1.00 89.38 110 LEU A O 1
ATOM 842 N N . LEU A 1 111 ? 10.509 -1.770 -3.161 1.00 88.69 111 LEU A N 1
ATOM 843 C CA . LEU A 1 111 ? 10.003 -0.433 -3.499 1.00 88.69 111 LEU A CA 1
ATOM 844 C C . LEU A 1 111 ? 8.731 -0.463 -4.354 1.00 88.69 111 LEU A C 1
ATOM 846 O O . LEU A 1 111 ? 7.894 0.427 -4.237 1.00 88.69 111 LEU A O 1
ATOM 850 N N . THR A 1 112 ? 8.595 -1.475 -5.209 1.00 86.75 112 THR A N 1
ATOM 851 C CA . THR A 1 112 ? 7.408 -1.701 -6.052 1.00 86.75 112 THR A CA 1
ATOM 852 C C . THR A 1 112 ? 6.361 -2.591 -5.381 1.00 86.75 112 THR A C 1
ATOM 854 O O . THR A 1 112 ? 5.339 -2.892 -5.992 1.00 86.75 112 THR A O 1
ATOM 857 N N . ASN A 1 113 ? 6.601 -3.013 -4.134 1.00 84.50 113 ASN A N 1
ATOM 858 C CA . ASN A 1 113 ? 5.761 -3.942 -3.379 1.00 84.50 113 ASN A CA 1
ATOM 859 C C . ASN A 1 113 ? 5.493 -5.283 -4.106 1.00 84.50 113 ASN A C 1
ATOM 861 O O . ASN A 1 113 ? 4.411 -5.855 -4.012 1.00 84.50 113 ASN A O 1
ATOM 865 N N . GLN A 1 114 ? 6.486 -5.774 -4.851 1.00 83.12 114 GLN A N 1
ATOM 866 C CA . GLN A 1 114 ? 6.459 -7.028 -5.619 1.00 83.12 114 GLN A CA 1
ATOM 867 C C . GLN A 1 114 ? 7.396 -8.104 -5.043 1.00 83.12 114 GLN A C 1
ATOM 869 O O . GLN A 1 114 ? 7.631 -9.130 -5.682 1.00 83.12 114 GLN A O 1
ATOM 874 N N . HIS A 1 115 ? 7.984 -7.881 -3.865 1.00 85.81 115 HIS A N 1
ATOM 875 C CA . HIS A 1 115 ? 8.913 -8.840 -3.270 1.00 85.81 115 HIS A CA 1
ATOM 876 C C . HIS A 1 115 ? 8.162 -10.091 -2.762 1.00 85.81 115 HIS A C 1
ATOM 878 O O . HIS A 1 115 ? 7.149 -9.951 -2.078 1.00 85.81 115 HIS A O 1
ATOM 884 N N . PRO A 1 116 ? 8.645 -11.319 -3.042 1.00 84.88 116 PRO A N 1
ATOM 885 C CA . PRO A 1 116 ? 7.901 -12.552 -2.754 1.00 84.88 116 PRO A CA 1
ATOM 886 C C . PRO A 1 116 ? 7.708 -12.849 -1.260 1.00 84.88 116 PRO A C 1
ATOM 888 O O . PRO A 1 116 ? 6.742 -13.523 -0.897 1.00 84.88 116 PRO A O 1
ATOM 891 N N . ASP A 1 117 ? 8.639 -12.390 -0.419 1.00 83.25 117 ASP A N 1
ATOM 892 C CA . ASP A 1 117 ? 8.695 -12.751 1.008 1.00 83.25 117 ASP A CA 1
ATOM 893 C C . ASP A 1 117 ? 8.562 -11.564 1.982 1.00 83.25 117 ASP A C 1
ATOM 895 O O . ASP A 1 117 ? 8.372 -11.778 3.175 1.00 83.25 117 ASP A O 1
ATOM 899 N N . TYR A 1 118 ? 8.684 -10.315 1.518 1.00 81.81 118 TYR A N 1
ATOM 900 C CA . TYR A 1 118 ? 8.849 -9.147 2.394 1.00 81.81 118 TYR A CA 1
ATOM 901 C C . TYR A 1 118 ? 8.026 -7.966 1.880 1.00 81.81 118 TYR A C 1
ATOM 903 O O . TYR A 1 118 ? 7.864 -7.795 0.677 1.00 81.81 118 TYR A O 1
ATOM 911 N N . VAL A 1 119 ? 7.557 -7.117 2.793 1.00 83.25 119 VAL A N 1
ATOM 912 C CA . VAL A 1 119 ? 6.818 -5.884 2.488 1.00 83.25 119 VAL A CA 1
ATOM 913 C C . VAL A 1 119 ? 7.475 -4.732 3.242 1.00 83.25 119 VAL A C 1
ATOM 915 O O . VAL A 1 119 ? 7.829 -4.878 4.414 1.00 83.25 119 VAL A O 1
ATOM 918 N N . MET A 1 120 ? 7.656 -3.580 2.586 1.00 81.81 120 MET A N 1
ATOM 919 C CA . MET A 1 120 ? 8.130 -2.382 3.281 1.00 81.81 120 MET A CA 1
ATOM 920 C C . MET A 1 120 ? 7.029 -1.846 4.196 1.00 81.81 120 MET A C 1
ATOM 922 O O . MET A 1 120 ? 5.983 -1.397 3.735 1.00 81.81 120 MET A O 1
ATOM 926 N N . VAL A 1 121 ? 7.291 -1.847 5.500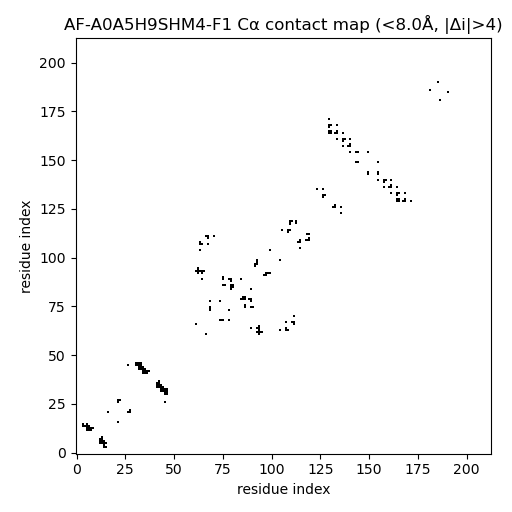 1.00 79.12 121 VAL A N 1
ATOM 927 C CA . VAL A 1 121 ? 6.405 -1.256 6.507 1.00 79.12 121 VAL A CA 1
ATOM 928 C C . VAL A 1 121 ? 7.086 -0.028 7.090 1.00 79.12 121 VAL A C 1
ATOM 930 O O . VAL A 1 121 ? 8.263 -0.064 7.459 1.00 79.12 121 VAL A O 1
ATOM 933 N N . ARG A 1 122 ? 6.347 1.081 7.188 1.00 76.88 122 ARG A N 1
ATOM 934 C CA . ARG A 1 122 ? 6.844 2.281 7.861 1.00 76.88 122 ARG A CA 1
ATOM 935 C C . ARG A 1 122 ? 7.037 1.964 9.340 1.00 76.88 122 ARG A C 1
ATOM 937 O O . ARG A 1 122 ? 6.073 1.712 10.056 1.00 76.88 122 ARG A O 1
ATOM 944 N N . ARG A 1 123 ? 8.284 2.013 9.807 1.00 68.06 123 ARG A N 1
ATOM 945 C CA . ARG A 1 123 ? 8.576 1.922 11.237 1.00 68.06 123 ARG A CA 1
ATOM 946 C C . ARG A 1 123 ? 8.176 3.240 11.892 1.00 68.06 123 ARG A C 1
ATOM 948 O O . ARG A 1 123 ? 8.799 4.270 11.639 1.00 68.06 123 ARG A O 1
ATOM 955 N N . TYR A 1 124 ? 7.124 3.217 12.698 1.00 62.88 124 TYR A N 1
ATOM 956 C CA . TYR A 1 124 ? 6.798 4.348 13.559 1.00 62.88 124 TYR A CA 1
ATOM 957 C C . TYR A 1 124 ? 7.860 4.468 14.658 1.00 62.88 124 TYR A C 1
ATOM 959 O O . TYR A 1 124 ? 8.469 3.472 15.061 1.00 62.88 124 TYR A O 1
ATOM 967 N N . ALA A 1 125 ? 8.131 5.696 15.112 1.00 70.50 125 ALA A N 1
ATOM 968 C CA . ALA A 1 125 ? 8.945 5.892 16.306 1.00 70.50 125 ALA A CA 1
ATOM 969 C C . ALA A 1 125 ? 8.306 5.121 17.470 1.00 70.50 125 ALA A C 1
ATOM 971 O O . ALA A 1 125 ? 7.082 4.989 17.511 1.00 70.50 125 ALA A O 1
ATOM 972 N N . LYS A 1 126 ? 9.132 4.599 18.386 1.00 64.69 126 LYS A N 1
ATOM 973 C CA . LYS A 1 126 ? 8.657 3.815 19.531 1.00 64.69 126 LYS A CA 1
ATOM 974 C C . LYS A 1 126 ? 7.574 4.620 20.253 1.00 64.69 126 LYS A C 1
ATOM 976 O O . LYS A 1 126 ? 7.825 5.735 20.708 1.00 64.69 126 LYS A O 1
ATOM 981 N N . SER A 1 127 ? 6.367 4.078 20.241 1.00 60.69 127 SER A N 1
ATOM 982 C CA . SER A 1 127 ? 5.144 4.808 20.520 1.00 60.69 127 SER A CA 1
ATOM 983 C C . SER A 1 127 ? 4.972 5.039 22.023 1.00 60.69 127 SER A C 1
ATOM 985 O O . SER A 1 127 ? 4.932 4.093 22.808 1.00 60.69 127 SER A O 1
ATOM 987 N N . ASN A 1 128 ? 4.866 6.302 22.446 1.00 73.62 128 ASN A N 1
ATOM 988 C CA . ASN A 1 128 ? 4.487 6.620 23.830 1.00 73.62 128 ASN A CA 1
ATOM 989 C C . ASN A 1 128 ? 2.965 6.745 23.986 1.00 73.62 128 ASN A C 1
ATOM 991 O O . ASN A 1 128 ? 2.448 6.433 25.057 1.00 73.62 128 ASN A O 1
ATOM 995 N N . THR A 1 129 ? 2.242 7.162 22.939 1.00 84.06 129 THR A N 1
ATOM 996 C CA . THR A 1 129 ? 0.797 7.419 23.034 1.00 84.06 129 THR A CA 1
ATOM 997 C C . THR A 1 129 ? -0.039 6.150 22.814 1.00 84.06 129 THR A C 1
ATOM 999 O O . THR A 1 129 ? 0.329 5.314 21.978 1.00 84.06 129 THR A O 1
ATOM 1002 N N . PRO A 1 130 ? -1.180 5.995 23.512 1.00 84.62 130 PRO A N 1
ATOM 1003 C CA . PRO A 1 130 ? -2.085 4.851 23.343 1.00 84.62 130 PRO A CA 1
ATOM 1004 C C . PRO A 1 130 ? -2.553 4.629 21.897 1.00 84.62 130 PRO A C 1
ATOM 1006 O O . PRO A 1 130 ? -2.532 3.497 21.411 1.00 84.62 130 PRO A O 1
ATOM 1009 N N . LEU A 1 131 ? -2.855 5.703 21.154 1.00 85.81 131 LEU A N 1
ATOM 1010 C CA . LEU A 1 131 ? -3.210 5.631 19.728 1.00 85.81 131 LEU A CA 1
ATOM 1011 C C . LEU A 1 131 ? -2.110 4.976 18.875 1.00 85.81 131 LEU A C 1
ATOM 1013 O O . LEU A 1 131 ? -2.380 4.124 18.025 1.00 85.81 131 LEU A O 1
ATOM 1017 N N . GLN A 1 132 ? -0.855 5.379 19.083 1.00 86.31 132 GLN A N 1
ATOM 1018 C CA . GLN A 1 132 ? 0.265 4.854 18.307 1.00 86.31 132 GLN A CA 1
ATOM 1019 C C . GLN A 1 132 ? 0.551 3.386 18.655 1.00 86.31 132 GLN A C 1
ATOM 1021 O O . GLN A 1 132 ? 0.832 2.605 17.748 1.00 86.31 132 GLN A O 1
ATOM 1026 N N . LYS A 1 133 ? 0.404 2.992 19.929 1.00 87.81 133 LYS A N 1
ATOM 1027 C CA . LYS A 1 133 ? 0.509 1.587 20.362 1.00 87.81 133 LYS A CA 1
ATOM 1028 C C . LYS A 1 133 ? -0.552 0.705 19.698 1.00 87.81 133 LYS A C 1
ATOM 1030 O O . LYS A 1 133 ? -0.231 -0.379 19.215 1.00 87.81 133 LYS A O 1
ATOM 1035 N N . ALA A 1 134 ? -1.798 1.180 19.619 1.00 89.69 134 ALA A N 1
ATOM 1036 C CA . ALA A 1 134 ? -2.879 0.461 18.941 1.00 89.69 134 ALA A CA 1
ATOM 1037 C C . ALA A 1 134 ? -2.600 0.289 17.438 1.00 89.69 134 ALA A C 1
ATOM 1039 O O . ALA A 1 134 ? -2.759 -0.806 16.899 1.00 89.69 134 ALA A O 1
ATOM 1040 N N . SER A 1 135 ? -2.114 1.342 16.775 1.00 87.25 135 SER A N 1
ATOM 1041 C CA . SER A 1 135 ? -1.704 1.294 15.364 1.00 87.25 135 SER A CA 1
ATOM 1042 C C . SER A 1 135 ? -0.555 0.304 15.114 1.00 87.25 135 SER A C 1
ATOM 1044 O O . SER A 1 135 ? -0.593 -0.486 14.166 1.00 87.25 135 SER A O 1
ATOM 1046 N N . GLU A 1 136 ? 0.451 0.291 15.993 1.00 87.5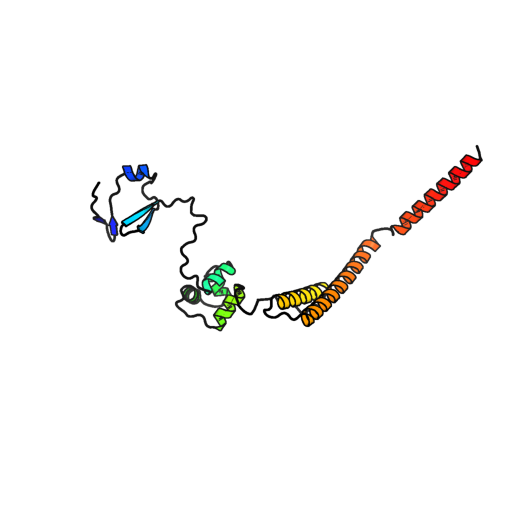6 136 GLU A N 1
ATOM 1047 C CA . GLU A 1 136 ? 1.576 -0.646 15.935 1.00 87.56 136 GLU A CA 1
ATOM 1048 C C . GLU A 1 136 ? 1.110 -2.101 16.098 1.00 87.56 136 GLU A C 1
ATOM 1050 O O . GLU A 1 136 ? 1.439 -2.954 15.270 1.00 87.56 136 GLU A O 1
ATOM 1055 N N . ALA A 1 137 ? 0.279 -2.381 17.107 1.00 90.06 137 ALA A N 1
ATOM 1056 C CA . ALA A 1 137 ? -0.293 -3.707 17.329 1.00 90.06 137 ALA A CA 1
ATOM 1057 C C . ALA A 1 137 ? -1.147 -4.180 16.137 1.00 90.06 137 ALA A C 1
ATOM 1059 O O . ALA A 1 137 ? -1.044 -5.338 15.725 1.00 90.06 137 ALA A O 1
ATOM 1060 N N . ALA A 1 138 ? -1.939 -3.282 15.541 1.00 91.31 138 ALA A N 1
ATOM 1061 C CA . ALA A 1 138 ? -2.764 -3.585 14.372 1.00 91.31 138 ALA A CA 1
ATOM 1062 C C . ALA A 1 138 ? -1.904 -3.933 13.152 1.00 91.31 138 ALA A C 1
ATOM 1064 O O . ALA A 1 138 ? -2.178 -4.905 12.448 1.00 91.31 138 ALA A O 1
ATOM 1065 N N . THR A 1 139 ? -0.832 -3.170 12.934 1.00 89.25 139 THR A N 1
ATOM 1066 C CA . THR A 1 139 ? 0.109 -3.401 11.833 1.00 89.25 139 THR A CA 1
ATOM 1067 C C . THR A 1 139 ? 0.816 -4.746 11.992 1.00 89.25 139 THR A C 1
ATOM 1069 O O . THR A 1 139 ? 0.888 -5.514 11.037 1.00 89.25 139 THR A O 1
ATOM 1072 N N . ASN A 1 140 ? 1.283 -5.073 13.201 1.00 89.50 140 ASN A N 1
ATOM 1073 C CA . ASN A 1 140 ? 1.940 -6.352 13.480 1.00 89.50 140 ASN A CA 1
ATOM 1074 C C . ASN A 1 140 ? 1.007 -7.544 13.225 1.00 89.50 140 ASN A C 1
ATOM 1076 O O . ASN A 1 140 ? 1.419 -8.520 12.598 1.00 89.50 140 ASN A O 1
ATOM 1080 N N . LEU A 1 141 ? -0.258 -7.451 13.651 1.00 92.25 141 LEU A N 1
ATOM 1081 C CA . LEU A 1 141 ? -1.262 -8.476 13.361 1.00 92.25 141 LEU A CA 1
ATOM 1082 C C . LEU A 1 141 ? -1.510 -8.608 11.851 1.00 92.25 141 LEU A C 1
ATOM 1084 O O . LEU A 1 141 ? -1.539 -9.722 11.335 1.00 92.25 141 LEU A O 1
ATOM 1088 N N . ALA A 1 142 ? -1.650 -7.492 11.131 1.00 90.00 142 ALA A N 1
ATOM 1089 C CA . ALA A 1 142 ? -1.884 -7.503 9.688 1.00 90.00 142 ALA A CA 1
ATOM 1090 C C . ALA A 1 142 ? -0.721 -8.140 8.909 1.00 90.00 142 ALA A C 1
ATOM 1092 O O . ALA A 1 142 ? -0.955 -8.957 8.021 1.00 90.00 142 ALA A O 1
ATOM 1093 N N . VAL A 1 143 ? 0.523 -7.807 9.269 1.00 84.88 143 VAL A N 1
ATOM 1094 C CA . VAL A 1 143 ? 1.734 -8.396 8.671 1.00 84.88 143 VAL A CA 1
ATOM 1095 C C . VAL A 1 143 ? 1.825 -9.890 8.967 1.00 84.88 143 VAL A C 1
ATOM 1097 O O . VAL A 1 143 ? 2.203 -10.670 8.099 1.00 84.88 143 VAL A O 1
ATOM 1100 N N . TYR A 1 144 ? 1.463 -10.309 10.180 1.00 87.88 144 TYR A N 1
ATOM 1101 C CA . TYR A 1 144 ? 1.444 -11.726 10.520 1.00 87.88 144 TYR A CA 1
ATOM 1102 C C . TYR A 1 144 ? 0.427 -12.497 9.671 1.00 87.88 144 TYR A C 1
ATOM 1104 O O . TYR A 1 144 ? 0.750 -13.536 9.100 1.00 87.88 144 TYR A O 1
ATOM 1112 N N . LEU A 1 145 ? -0.789 -11.959 9.541 1.00 89.94 145 LEU A N 1
ATOM 1113 C CA . LEU A 1 145 ? -1.876 -12.572 8.774 1.00 89.94 145 LEU A CA 1
ATOM 1114 C C . LEU A 1 145 ? -1.610 -12.625 7.265 1.00 89.94 145 LEU A C 1
ATOM 1116 O O . LEU A 1 145 ? -2.148 -13.501 6.593 1.00 89.94 145 LEU A O 1
ATOM 1120 N N . SER A 1 146 ? -0.800 -11.711 6.726 1.00 84.12 146 SER A N 1
ATOM 1121 C CA . SER A 1 146 ? -0.389 -11.739 5.319 1.00 84.12 146 SER A CA 1
ATOM 1122 C C . SER A 1 146 ? 0.779 -12.695 5.040 1.00 84.12 146 SER A C 1
ATOM 1124 O O . SER A 1 146 ? 1.150 -12.889 3.880 1.00 84.12 146 SER A O 1
AT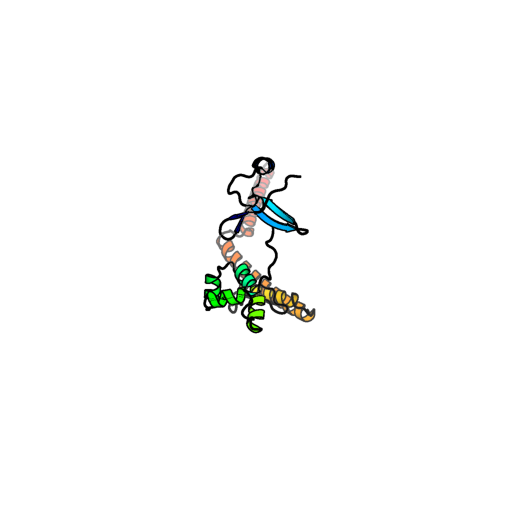OM 1126 N N . GLY A 1 147 ? 1.354 -13.310 6.079 1.00 80.88 147 GLY A N 1
ATOM 1127 C CA . GLY A 1 147 ? 2.411 -14.306 5.958 1.00 80.88 147 GLY A CA 1
ATOM 1128 C C . GLY A 1 147 ? 1.938 -15.627 5.340 1.00 80.88 147 GLY A C 1
ATOM 1129 O O . GLY A 1 147 ? 0.761 -15.977 5.360 1.00 80.88 147 GLY A O 1
ATOM 1130 N N . ARG A 1 148 ? 2.885 -16.414 4.808 1.00 76.00 148 ARG A N 1
ATOM 1131 C CA . ARG A 1 148 ? 2.585 -17.716 4.172 1.00 76.00 148 ARG A CA 1
ATOM 1132 C C . ARG A 1 148 ? 2.091 -18.785 5.149 1.00 76.00 148 ARG A C 1
ATOM 1134 O O . ARG A 1 148 ? 1.390 -19.703 4.734 1.00 76.00 148 ARG A O 1
ATOM 1141 N N . LEU A 1 149 ? 2.486 -18.697 6.417 1.00 82.75 149 LEU A N 1
ATOM 1142 C CA . LEU A 1 149 ? 2.097 -19.632 7.468 1.00 82.75 149 LEU A CA 1
ATOM 1143 C C . LEU A 1 149 ? 1.593 -18.841 8.670 1.00 82.75 149 LEU A C 1
ATOM 1145 O O . LEU A 1 149 ? 2.363 -18.136 9.315 1.00 82.75 149 LEU A O 1
ATOM 1149 N N . VAL A 1 150 ? 0.306 -18.989 8.966 1.00 86.81 150 VAL A N 1
ATOM 1150 C CA . VAL A 1 150 ? -0.375 -18.285 10.054 1.00 86.81 150 VAL A CA 1
ATOM 1151 C C . VAL A 1 150 ? -0.792 -19.307 11.104 1.00 86.81 150 VAL A C 1
ATOM 1153 O O . VAL A 1 150 ? -1.573 -20.217 10.818 1.00 86.81 150 VAL A O 1
ATOM 1156 N N . LEU A 1 151 ? -0.283 -19.172 12.330 1.00 91.94 151 LEU A N 1
ATOM 1157 C CA . LEU A 1 151 ? -0.662 -20.038 13.444 1.00 91.94 151 LEU A CA 1
ATOM 1158 C C . LEU A 1 151 ? -1.837 -19.420 14.220 1.00 91.94 151 LEU A C 1
ATOM 1160 O O . LEU A 1 151 ? -1.759 -18.257 14.637 1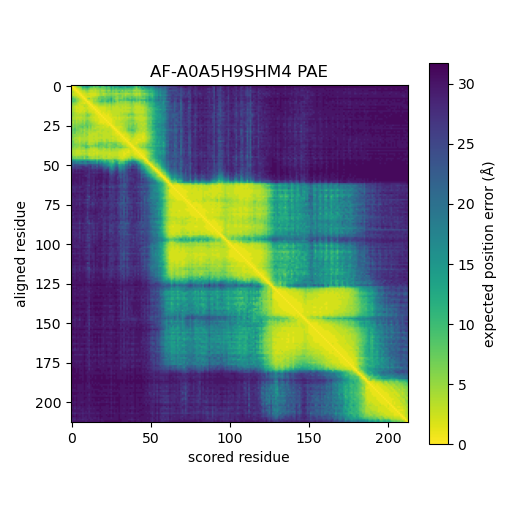.00 91.94 151 LEU A O 1
ATOM 1164 N N . PRO A 1 152 ? -2.913 -20.183 14.502 1.00 92.56 152 PRO A N 1
ATOM 1165 C CA . PRO A 1 152 ? -4.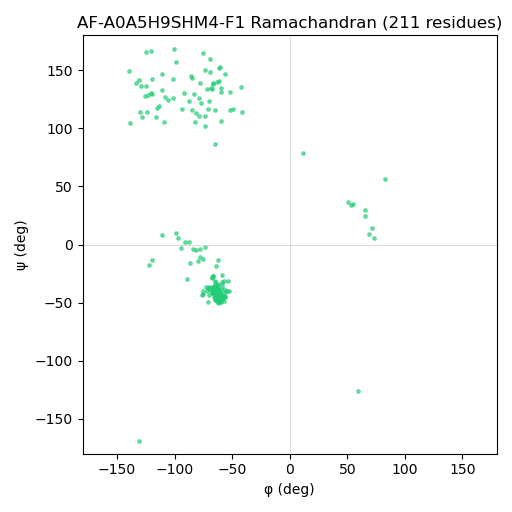048 -19.675 15.272 1.00 92.56 152 PRO A CA 1
ATOM 1166 C C . PRO A 1 152 ? -3.670 -19.191 16.677 1.00 92.56 152 PRO A C 1
ATOM 1168 O O . PRO A 1 152 ? -4.240 -18.220 17.170 1.00 92.56 152 PRO A O 1
ATOM 1171 N N . THR A 1 153 ? -2.705 -19.848 17.325 1.00 93.62 153 THR A N 1
ATOM 1172 C CA . THR A 1 153 ? -2.254 -19.500 18.681 1.00 93.62 153 THR A CA 1
ATOM 1173 C C . THR A 1 153 ? -1.602 -18.122 18.724 1.00 93.62 153 THR A C 1
ATOM 1175 O O . THR A 1 153 ? -1.963 -17.298 19.561 1.00 93.62 153 THR A O 1
ATOM 1178 N N . GLU A 1 154 ? -0.694 -17.838 17.791 1.00 90.06 154 GLU A N 1
ATOM 1179 C CA . GLU A 1 154 ? -0.049 -16.525 17.714 1.00 90.06 154 GLU A CA 1
ATOM 1180 C C . GLU A 1 154 ? -1.015 -15.443 17.244 1.00 90.06 154 GLU A C 1
ATOM 1182 O O . GLU A 1 154 ? -1.015 -14.345 17.792 1.00 90.06 154 GLU A O 1
ATOM 1187 N N . THR A 1 155 ? -1.911 -15.769 16.309 1.00 91.50 155 THR A N 1
ATOM 1188 C CA . THR A 1 155 ? -2.969 -14.844 15.878 1.00 91.50 155 THR A CA 1
ATOM 1189 C C . THR A 1 155 ? -3.822 -14.400 17.066 1.00 91.50 155 THR A C 1
ATOM 1191 O O . THR A 1 155 ? -4.087 -13.212 17.230 1.00 91.50 155 THR A O 1
ATOM 1194 N N . LYS A 1 156 ? -4.218 -15.339 17.939 1.00 94.75 156 LYS A N 1
ATOM 1195 C CA . LYS A 1 156 ? -4.961 -15.029 19.169 1.00 94.75 156 LYS A CA 1
ATOM 1196 C C . LYS A 1 156 ? -4.153 -14.157 20.128 1.00 94.75 156 LYS A C 1
ATOM 1198 O O . LYS A 1 156 ? -4.719 -13.237 20.713 1.00 94.75 156 LYS A O 1
ATOM 1203 N N . ALA A 1 157 ? -2.856 -14.423 20.281 1.00 93.25 157 ALA A N 1
ATOM 1204 C CA . ALA A 1 157 ? -1.983 -13.612 21.126 1.00 93.25 157 ALA A CA 1
ATOM 1205 C C . ALA A 1 157 ? -1.883 -12.167 20.603 1.00 93.25 157 ALA A C 1
ATOM 1207 O O . ALA A 1 157 ? -2.125 -11.225 21.354 1.00 93.25 157 ALA A O 1
ATOM 1208 N N . LEU A 1 158 ? -1.621 -11.989 19.306 1.00 92.62 158 LEU A N 1
ATOM 1209 C CA . LEU A 1 158 ? -1.540 -10.676 18.658 1.00 92.62 158 LEU A CA 1
ATOM 1210 C C . LEU A 1 158 ? -2.875 -9.921 18.703 1.00 92.62 158 LEU A C 1
ATOM 1212 O O . LEU A 1 158 ? -2.901 -8.727 18.997 1.00 92.62 158 LEU A O 1
ATOM 1216 N N . LEU A 1 159 ? -3.992 -10.618 18.484 1.00 94.62 159 LEU A N 1
ATOM 1217 C CA . LEU A 1 159 ? -5.329 -10.041 18.605 1.00 94.62 159 LEU A CA 1
ATOM 1218 C C . LEU A 1 159 ? -5.615 -9.574 20.040 1.00 94.62 159 LEU A C 1
ATOM 1220 O O . LEU A 1 159 ? -6.175 -8.499 20.239 1.00 94.62 159 LEU A O 1
ATOM 1224 N N . SER A 1 160 ? -5.205 -10.353 21.044 1.00 95.75 160 SER A N 1
ATOM 1225 C CA . SER A 1 160 ? -5.341 -9.965 22.450 1.00 95.75 160 SER A CA 1
ATOM 1226 C C . SER A 1 160 ? -4.550 -8.697 22.771 1.00 95.75 160 SER A C 1
ATOM 1228 O O . SER A 1 160 ? -5.052 -7.843 23.500 1.00 95.75 160 SER A O 1
ATOM 1230 N N . VAL A 1 161 ? -3.336 -8.560 22.229 1.00 94.00 161 VAL A N 1
ATOM 1231 C CA . VAL A 1 161 ? -2.515 -7.350 22.390 1.00 94.00 161 VAL A CA 1
ATOM 1232 C C . VAL A 1 161 ? -3.207 -6.145 21.755 1.00 94.00 161 VAL A C 1
ATOM 1234 O O . VAL A 1 161 ? -3.361 -5.117 22.412 1.00 94.00 161 VAL A O 1
ATOM 1237 N N . LEU A 1 162 ? -3.691 -6.285 20.516 1.00 95.00 162 LEU A N 1
ATOM 1238 C CA . LEU A 1 162 ? -4.421 -5.225 19.820 1.00 95.00 162 LEU A CA 1
ATOM 1239 C C . LEU A 1 162 ? -5.650 -4.763 20.612 1.00 95.00 162 LEU A C 1
ATOM 1241 O O . LEU A 1 162 ? -5.821 -3.567 20.831 1.00 95.00 162 LEU A O 1
ATOM 1245 N N . ASN A 1 163 ? -6.472 -5.702 21.084 1.00 96.00 163 ASN A N 1
ATOM 1246 C CA . ASN A 1 163 ? -7.659 -5.384 21.878 1.00 96.00 163 ASN A CA 1
ATOM 1247 C C . ASN A 1 163 ? -7.304 -4.634 23.171 1.00 96.00 163 ASN A C 1
ATOM 1249 O O . ASN A 1 163 ? -8.013 -3.704 23.552 1.00 96.00 163 ASN A O 1
ATOM 1253 N N . GLY A 1 164 ? -6.197 -5.003 23.823 1.00 94.69 164 GLY A N 1
ATOM 1254 C CA . GLY A 1 164 ? -5.680 -4.287 24.988 1.00 94.69 164 GLY A CA 1
ATOM 1255 C C . GLY A 1 164 ? -5.348 -2.827 24.671 1.00 94.69 164 GLY A C 1
ATOM 1256 O O . GLY A 1 164 ? -5.836 -1.931 25.356 1.00 94.69 164 GLY A O 1
ATOM 1257 N N . CYS A 1 165 ? -4.595 -2.581 23.596 1.00 92.25 165 CYS A N 1
ATOM 1258 C CA . CYS A 1 165 ? -4.223 -1.226 23.185 1.00 92.25 165 CYS A CA 1
ATOM 1259 C C . CYS A 1 165 ? -5.425 -0.386 22.728 1.00 92.25 165 CYS A C 1
ATOM 1261 O O . CYS A 1 165 ? -5.499 0.799 23.043 1.00 92.25 165 CYS A O 1
ATOM 1263 N N . VAL A 1 166 ? -6.378 -0.982 22.003 1.00 94.06 166 VAL A N 1
ATOM 1264 C CA . VAL A 1 166 ? -7.609 -0.292 21.579 1.00 94.06 166 VAL A CA 1
ATOM 1265 C C . VAL A 1 166 ? -8.440 0.122 22.791 1.00 94.06 166 VAL A C 1
ATOM 1267 O O . VAL A 1 166 ? -8.973 1.231 22.816 1.00 94.06 166 VAL A O 1
ATOM 1270 N N . ARG A 1 167 ? -8.518 -0.730 23.819 1.00 93.81 167 ARG A N 1
ATOM 1271 C CA . ARG A 1 167 ? -9.195 -0.394 25.073 1.00 93.81 167 ARG A CA 1
ATOM 1272 C C . ARG A 1 167 ? -8.531 0.790 25.777 1.00 93.81 167 ARG A C 1
ATOM 1274 O O . ARG A 1 167 ? -9.233 1.741 26.089 1.00 93.81 167 ARG A O 1
ATOM 1281 N N . GLU A 1 168 ? -7.210 0.762 25.964 1.00 91.06 168 GLU A N 1
ATOM 1282 C CA . GLU A 1 168 ? -6.466 1.877 26.583 1.00 91.06 168 GLU A CA 1
ATOM 1283 C C . GLU A 1 168 ? -6.698 3.197 25.835 1.00 91.06 168 GLU A C 1
ATOM 1285 O O . GLU A 1 168 ? -6.968 4.227 26.445 1.00 91.06 168 GLU A O 1
ATOM 1290 N N . PHE A 1 169 ? -6.653 3.156 24.501 1.00 92.88 169 PHE A N 1
ATOM 1291 C CA . PHE A 1 169 ? -6.957 4.316 23.665 1.00 92.88 169 PHE A CA 1
ATOM 1292 C C . PHE A 1 169 ? -8.399 4.816 23.850 1.00 92.88 169 PHE A C 1
ATOM 1294 O O . PHE A 1 169 ? -8.628 6.019 23.943 1.00 92.88 169 PHE A O 1
ATOM 1301 N N . THR A 1 170 ? -9.371 3.905 23.930 1.00 91.38 170 THR A N 1
ATOM 1302 C CA . THR A 1 170 ? -10.784 4.266 24.122 1.00 91.38 170 THR A CA 1
ATOM 1303 C C . THR A 1 170 ? -11.012 4.908 25.492 1.00 91.38 170 THR A C 1
ATOM 1305 O O . THR A 1 170 ? -11.744 5.887 25.590 1.00 91.38 170 THR A O 1
ATOM 1308 N N . GLU A 1 171 ? -10.361 4.402 26.541 1.00 90.62 171 GLU A N 1
ATOM 1309 C CA . GLU A 1 171 ? -10.436 4.955 27.900 1.00 90.62 171 GLU A CA 1
ATOM 1310 C C . GLU A 1 171 ? -9.815 6.360 27.990 1.00 90.62 171 GLU A C 1
ATOM 1312 O O . GLU A 1 171 ? -10.408 7.260 28.593 1.00 90.62 171 GLU A O 1
ATOM 1317 N N . GLU A 1 172 ? -8.660 6.580 27.353 1.00 87.94 172 GLU A N 1
ATOM 1318 C CA . GLU A 1 172 ? -8.035 7.907 27.249 1.00 87.94 172 GLU A CA 1
ATOM 1319 C C . GLU A 1 172 ? -8.955 8.887 26.511 1.00 87.94 172 GLU A C 1
ATOM 1321 O O . GLU A 1 172 ? -9.221 9.983 27.005 1.00 87.94 172 GLU A O 1
ATOM 1326 N N . TRP A 1 173 ? -9.510 8.465 25.370 1.00 86.56 173 TRP A N 1
ATOM 1327 C CA . TRP A 1 173 ? -10.429 9.284 24.583 1.00 86.56 173 TRP A CA 1
ATOM 1328 C C . TRP A 1 173 ? -11.696 9.640 25.364 1.00 86.56 173 TRP A C 1
ATOM 1330 O O . TRP A 1 173 ? -12.112 10.793 25.364 1.00 86.56 173 TRP A O 1
ATOM 1340 N N . GLN A 1 174 ? -12.283 8.681 26.085 1.00 86.00 174 GLN A N 1
ATOM 1341 C CA . GLN A 1 174 ? -13.455 8.915 26.933 1.00 86.00 174 GLN A CA 1
ATOM 1342 C C . GLN A 1 174 ? -13.153 9.916 28.058 1.00 86.00 174 GLN A C 1
ATOM 1344 O O . GLN A 1 174 ? -13.990 10.754 28.389 1.00 86.00 174 GLN A O 1
ATOM 1349 N N . THR A 1 175 ? -11.953 9.844 28.639 1.00 86.00 175 THR A N 1
ATOM 1350 C CA . THR A 1 175 ? -11.504 10.765 29.691 1.00 86.00 175 THR A CA 1
ATOM 1351 C C . THR A 1 175 ? -11.371 12.189 29.156 1.00 86.00 175 THR A C 1
ATOM 1353 O O . THR A 1 175 ? -11.868 13.128 29.780 1.00 86.00 175 THR A O 1
ATOM 1356 N N . ASP A 1 176 ? -10.764 12.344 27.979 1.00 84.88 176 ASP A N 1
ATOM 1357 C CA . ASP A 1 176 ? -10.645 13.630 27.288 1.00 84.88 176 ASP A CA 1
ATOM 1358 C C . ASP A 1 176 ? -12.031 14.211 26.961 1.00 84.88 176 ASP A C 1
ATOM 1360 O O . ASP A 1 176 ? -12.332 15.356 27.301 1.00 84.88 176 ASP A O 1
ATOM 1364 N N . LEU A 1 177 ? -12.937 13.383 26.435 1.00 81.94 177 LEU A N 1
ATOM 1365 C CA . LEU A 1 177 ? -14.320 13.761 26.132 1.00 81.94 177 LEU A CA 1
ATOM 1366 C C . LEU A 1 177 ? -15.076 14.241 27.379 1.00 81.94 177 LEU A C 1
ATOM 1368 O O . LEU A 1 177 ? -15.713 15.294 27.349 1.00 81.94 177 LEU A O 1
ATOM 1372 N N . ASN A 1 178 ? -14.960 13.512 28.491 1.00 81.44 178 ASN A N 1
ATOM 1373 C CA . ASN A 1 178 ? -15.566 13.889 29.767 1.00 81.44 178 ASN A CA 1
ATOM 1374 C C . ASN A 1 178 ? -14.994 15.208 30.305 1.00 81.44 178 ASN A C 1
ATOM 1376 O O . ASN A 1 178 ? -15.734 15.991 30.897 1.00 81.44 178 ASN A O 1
ATOM 1380 N N . SER A 1 179 ? -13.705 15.483 30.082 1.00 78.44 179 SER A N 1
ATOM 1381 C CA . SER A 1 179 ? -13.078 16.746 30.490 1.00 78.44 179 SER A CA 1
ATOM 1382 C C . SER A 1 179 ? -13.614 17.951 29.706 1.00 78.44 179 SER A C 1
ATOM 1384 O O . SER A 1 179 ? -13.862 19.008 30.285 1.00 78.44 179 SER A O 1
ATOM 1386 N N . VAL A 1 180 ? -13.861 17.779 28.403 1.00 74.00 180 VAL A N 1
ATOM 1387 C CA . VAL A 1 180 ? -14.385 18.828 27.517 1.00 74.00 180 VAL A CA 1
ATOM 1388 C C . VAL A 1 180 ? -15.882 19.049 27.749 1.00 74.00 180 VAL A C 1
ATOM 1390 O O . VAL A 1 180 ? -16.341 20.188 27.834 1.00 74.00 180 VAL A O 1
ATOM 1393 N N . VAL A 1 181 ? -16.654 17.968 27.877 1.00 63.53 181 VAL A N 1
ATOM 1394 C CA . VAL A 1 181 ? -18.115 18.021 28.049 1.00 63.53 181 VAL A CA 1
ATOM 1395 C C . VAL A 1 181 ? -18.502 18.439 29.468 1.00 63.53 181 VAL A C 1
ATOM 1397 O O . VAL A 1 181 ? -19.393 19.274 29.629 1.00 63.53 181 VAL A O 1
ATOM 1400 N N . GLY A 1 182 ? -17.792 17.948 30.489 1.00 56.19 182 GLY A N 1
ATOM 1401 C CA . GLY A 1 182 ? -18.047 18.276 31.896 1.00 56.19 182 GLY A CA 1
ATOM 1402 C C . GLY A 1 182 ? -17.825 19.751 32.252 1.00 56.19 182 GLY A C 1
ATOM 1403 O O . GLY A 1 182 ? -18.355 20.224 33.251 1.00 56.19 182 GLY A O 1
ATOM 1404 N N . ALA A 1 183 ? -17.089 20.503 31.427 1.00 53.94 183 ALA A N 1
ATOM 1405 C CA . ALA A 1 183 ? -16.918 21.946 31.593 1.00 53.94 183 ALA A CA 1
ATOM 1406 C C . ALA A 1 183 ? -18.029 22.784 30.925 1.00 53.94 183 ALA A C 1
ATOM 1408 O O . ALA A 1 183 ? -18.149 23.971 31.227 1.00 53.94 183 ALA A O 1
ATOM 1409 N N . SER A 1 184 ? -18.824 22.207 30.011 1.00 55.19 184 SER A N 1
ATOM 1410 C CA . SER A 1 184 ? -19.712 22.968 29.115 1.00 55.19 184 SER A CA 1
ATOM 1411 C C . SER A 1 184 ? -21.199 22.616 29.203 1.00 55.19 184 SER A C 1
ATOM 1413 O O . SER A 1 184 ? -22.007 23.419 28.729 1.00 55.19 184 SER A O 1
ATOM 1415 N N . LEU A 1 185 ? -21.594 21.468 29.759 1.00 53.69 185 LEU A N 1
ATOM 1416 C CA . LEU A 1 185 ? -23.010 21.118 29.906 1.00 53.69 185 LEU A CA 1
ATOM 1417 C C . LEU A 1 185 ? -23.378 20.917 31.381 1.00 53.69 185 LEU A C 1
ATOM 1419 O O . LEU A 1 185 ? -22.688 20.172 32.074 1.00 53.69 185 LEU A O 1
ATOM 1423 N N . PRO A 1 186 ? -24.458 21.552 31.881 1.00 59.09 186 PRO A N 1
ATOM 1424 C CA . PRO A 1 186 ? -25.013 21.180 33.174 1.00 59.09 186 PRO A CA 1
ATOM 1425 C C . PRO A 1 186 ? -25.426 19.708 33.108 1.00 59.09 186 PRO A C 1
ATOM 1427 O O . PRO A 1 186 ? -26.079 19.315 32.140 1.00 59.09 186 PRO A O 1
ATOM 1430 N N . ASP A 1 187 ? -25.026 18.918 34.113 1.00 68.50 187 ASP A N 1
ATOM 1431 C CA . ASP A 1 187 ? -25.361 17.495 34.234 1.00 68.50 187 ASP A CA 1
ATOM 1432 C C . ASP A 1 187 ? -26.826 17.301 33.837 1.00 68.50 187 ASP A C 1
ATOM 1434 O O . ASP A 1 187 ? -27.720 17.814 34.515 1.00 68.50 187 ASP A O 1
ATOM 1438 N N . GLU A 1 188 ? -27.098 16.592 32.740 1.00 64.81 188 GLU A N 1
ATOM 1439 C CA . GLU A 1 188 ? -28.469 16.425 32.235 1.00 64.81 188 GLU A CA 1
ATOM 1440 C C . GLU A 1 188 ? -29.397 15.884 33.331 1.00 64.81 188 GLU A C 1
ATOM 1442 O O . GLU A 1 188 ? -30.563 16.264 33.419 1.00 64.81 188 GLU A O 1
ATOM 1447 N N . VAL A 1 189 ? -28.847 15.076 34.241 1.00 66.25 189 VAL A N 1
ATOM 1448 C CA . VAL A 1 189 ? -29.526 14.559 35.433 1.00 66.25 189 VAL A CA 1
ATOM 1449 C C . VAL A 1 189 ? -29.998 15.685 36.357 1.00 66.25 189 VAL A C 1
ATOM 1451 O O . VAL A 1 189 ? -31.141 15.656 36.809 1.00 66.25 189 VAL A O 1
ATOM 1454 N N . THR A 1 190 ? -29.170 16.704 36.596 1.00 71.06 190 THR A N 1
ATOM 1455 C CA . THR A 1 190 ? -29.526 17.858 37.439 1.00 71.06 190 THR A CA 1
ATOM 1456 C C . THR A 1 190 ? -30.593 18.736 36.788 1.00 71.06 190 THR A C 1
ATOM 1458 O O . THR A 1 190 ? -31.532 19.169 37.455 1.00 71.06 190 THR A O 1
ATOM 1461 N N . VAL A 1 191 ? -30.518 18.936 35.468 1.00 77.25 191 VAL A N 1
ATOM 1462 C CA . VAL A 1 191 ? -31.524 19.692 34.703 1.00 77.25 191 VAL A CA 1
ATOM 1463 C C . VAL A 1 191 ? -32.868 18.958 34.689 1.00 77.25 191 VAL A C 1
ATOM 1465 O O . VAL A 1 191 ? -33.925 19.578 34.825 1.00 77.25 191 VAL A O 1
ATOM 1468 N N . LEU A 1 192 ? -32.844 17.632 34.541 1.00 75.81 192 LEU A N 1
ATOM 1469 C CA . LEU A 1 192 ? -34.045 16.798 34.556 1.00 75.81 192 LEU A CA 1
ATOM 1470 C C . LEU A 1 192 ? -34.675 16.714 35.953 1.00 75.81 192 LEU A C 1
ATOM 1472 O O . LEU A 1 192 ? -35.899 16.749 36.056 1.00 75.81 192 LEU A O 1
ATOM 1476 N N . GLN A 1 193 ? -33.870 16.664 37.017 1.00 79.62 193 GLN A N 1
ATOM 1477 C CA . GLN A 1 193 ? -34.357 16.716 38.400 1.00 79.62 193 GLN A CA 1
ATOM 1478 C C . GLN A 1 193 ? -35.021 18.059 38.719 1.00 79.62 193 GLN A C 1
ATOM 1480 O O . GLN A 1 193 ? -36.135 18.072 39.233 1.00 79.62 193 GLN A O 1
ATOM 1485 N N . ALA A 1 194 ? -34.413 19.179 38.316 1.00 84.25 194 ALA A N 1
ATOM 1486 C CA . ALA A 1 194 ? -35.007 20.502 38.509 1.00 84.25 194 ALA A CA 1
ATOM 1487 C C . ALA A 1 194 ? -36.368 20.645 37.799 1.00 84.25 194 ALA A C 1
ATOM 1489 O O . ALA A 1 194 ? -37.324 21.151 38.385 1.00 84.25 194 ALA A O 1
ATOM 1490 N N . LYS A 1 195 ? -36.489 20.136 36.563 1.00 87.44 195 LYS A N 1
ATOM 1491 C CA . LYS A 1 195 ? -37.774 20.104 35.840 1.00 87.44 195 LYS A CA 1
ATOM 1492 C C . LYS A 1 195 ? -38.807 19.195 36.504 1.00 87.44 195 LYS A C 1
ATOM 1494 O O . LYS A 1 195 ? -39.996 19.504 36.481 1.00 87.44 195 LYS A O 1
ATOM 1499 N N . LEU A 1 196 ? -38.380 18.067 37.069 1.00 89.19 196 LEU A N 1
ATOM 1500 C CA . LEU A 1 196 ? -39.281 17.163 37.781 1.00 89.19 196 LEU A CA 1
ATOM 1501 C C . LEU A 1 196 ? -39.863 17.841 39.028 1.00 89.19 196 LEU A C 1
ATOM 1503 O O . LEU A 1 196 ? -41.070 17.760 39.255 1.00 89.19 196 LEU A O 1
ATOM 1507 N N . ASP A 1 197 ? -39.032 18.550 39.789 1.00 90.88 197 ASP A N 1
ATOM 1508 C CA . ASP A 1 197 ? -39.460 19.285 40.980 1.00 90.88 197 ASP A CA 1
ATOM 1509 C C . ASP A 1 197 ? -40.420 20.436 40.636 1.00 90.88 197 ASP A C 1
ATOM 1511 O O . ASP A 1 197 ? -41.428 20.627 41.322 1.00 90.88 197 ASP A O 1
ATOM 1515 N N . GLU A 1 198 ? -40.172 21.149 39.533 1.00 92.56 198 GLU A N 1
ATOM 1516 C CA . GLU A 1 198 ? -41.062 22.196 39.011 1.00 92.56 198 GLU A CA 1
ATOM 1517 C C . GLU A 1 198 ? -42.452 21.637 38.651 1.00 92.56 198 GLU A C 1
ATOM 1519 O O . GLU A 1 198 ? -43.479 22.145 39.110 1.00 92.56 198 GLU A O 1
ATOM 1524 N N . VAL A 1 199 ? -42.498 20.520 37.919 1.00 91.12 199 VAL A N 1
ATOM 1525 C CA . VAL A 1 199 ? -43.753 19.850 37.528 1.00 91.12 199 VAL A CA 1
ATOM 1526 C C . VAL A 1 199 ? -44.503 19.286 38.740 1.00 91.12 199 VAL A C 1
ATOM 1528 O O . VAL A 1 199 ? -45.741 19.277 38.780 1.00 91.12 199 VAL A O 1
ATOM 1531 N N . LEU A 1 200 ? -43.788 18.792 39.751 1.00 90.88 200 LEU A N 1
ATOM 1532 C CA . LEU A 1 200 ? -44.402 18.336 40.996 1.00 90.88 200 LEU A CA 1
ATOM 1533 C C . LEU A 1 200 ? -45.004 19.511 41.774 1.00 90.88 200 LEU A C 1
ATOM 1535 O O . LEU A 1 200 ? -46.133 19.394 42.261 1.00 90.88 200 LEU A O 1
ATOM 1539 N N . ALA A 1 201 ? -44.312 20.650 41.840 1.00 89.81 201 ALA A N 1
ATOM 1540 C CA . ALA A 1 201 ? -44.820 21.861 42.472 1.00 89.81 201 ALA A CA 1
ATOM 1541 C C . ALA A 1 201 ? -46.110 22.356 41.793 1.00 89.81 201 ALA A C 1
ATOM 1543 O O . ALA A 1 201 ? -47.123 22.525 42.482 1.00 89.81 201 ALA A O 1
ATOM 1544 N N . GLU A 1 202 ? -46.134 22.463 40.459 1.00 91.31 202 GLU A N 1
ATOM 1545 C CA . GLU A 1 202 ? -47.344 22.816 39.698 1.00 91.31 202 GLU A CA 1
ATOM 1546 C C . GLU A 1 202 ? -48.507 21.860 39.988 1.00 91.31 202 GLU A C 1
ATOM 1548 O O . GLU A 1 202 ? -49.630 22.290 40.261 1.00 91.31 202 GLU A O 1
ATOM 1553 N N . ASN A 1 203 ? -48.248 20.550 40.009 1.00 84.31 203 ASN A N 1
ATOM 1554 C CA . ASN A 1 203 ? -49.275 19.556 40.318 1.00 84.31 203 ASN A CA 1
ATOM 1555 C C . ASN A 1 203 ? -49.849 19.714 41.732 1.00 84.31 203 ASN A C 1
ATOM 1557 O O . ASN A 1 203 ? -51.055 19.538 41.936 1.00 84.31 203 ASN A O 1
ATOM 1561 N N . THR A 1 204 ? -49.021 20.043 42.728 1.00 88.75 204 THR A N 1
ATOM 1562 C CA . THR A 1 204 ? -49.524 20.305 44.085 1.00 88.75 204 THR A CA 1
ATOM 1563 C C . THR A 1 204 ? -50.385 21.562 44.146 1.00 88.75 204 THR A C 1
ATOM 1565 O O . THR A 1 204 ? -51.394 21.580 44.857 1.00 88.75 204 THR A O 1
ATOM 1568 N N . GLU A 1 205 ? -50.040 22.598 43.382 1.00 87.44 205 GLU A N 1
ATOM 1569 C CA . GLU A 1 205 ? -50.818 23.830 43.321 1.00 87.44 205 GLU A CA 1
ATOM 1570 C C . GLU A 1 205 ? -52.158 23.618 42.605 1.00 87.44 205 GLU A C 1
ATOM 1572 O O . GLU A 1 205 ? -53.206 24.031 43.112 1.00 87.44 205 GLU A O 1
ATOM 1577 N N . LEU A 1 206 ? -52.156 22.889 41.487 1.00 87.00 206 LEU A N 1
ATOM 1578 C CA . LEU A 1 206 ? -53.367 22.499 40.765 1.00 87.00 206 LEU A CA 1
ATOM 1579 C C . LEU A 1 206 ? -54.311 21.675 41.647 1.00 87.00 206 LEU A C 1
ATOM 1581 O O . LEU A 1 206 ? -55.507 21.963 41.690 1.00 87.00 206 LEU A O 1
ATOM 1585 N N . LYS A 1 207 ? -53.785 20.717 42.422 1.00 86.00 207 LYS A N 1
ATOM 1586 C CA . LYS A 1 207 ? -54.581 19.945 43.392 1.00 86.00 207 LYS A CA 1
ATOM 1587 C C . LYS A 1 207 ? -55.229 20.841 44.449 1.00 86.00 207 LYS A C 1
ATOM 1589 O O . LYS A 1 207 ? -56.420 20.693 44.704 1.00 86.00 207 LYS A O 1
ATOM 1594 N N . LYS A 1 208 ? -54.496 21.812 45.009 1.00 84.75 208 LYS A N 1
ATOM 1595 C CA . LYS A 1 208 ? -55.046 22.784 45.979 1.00 84.75 208 LYS A CA 1
ATOM 1596 C C . LYS A 1 208 ? -56.155 23.651 45.374 1.00 84.75 208 LYS A C 1
ATOM 1598 O O . LYS A 1 208 ? -57.132 23.960 46.058 1.00 84.75 208 LYS A O 1
ATOM 1603 N N . ARG A 1 209 ? -56.015 24.052 44.105 1.00 83.88 209 ARG A N 1
ATOM 1604 C CA . ARG A 1 209 ? -57.048 24.803 43.369 1.00 83.88 209 ARG A CA 1
ATOM 1605 C C . ARG A 1 209 ? -58.287 23.949 43.105 1.00 83.88 209 ARG A C 1
ATOM 1607 O O . ARG A 1 209 ? -59.395 24.462 43.211 1.00 83.88 209 ARG A O 1
ATOM 1614 N N . LEU A 1 210 ? -58.104 22.660 42.819 1.00 81.00 210 LEU A N 1
ATOM 1615 C CA . LEU A 1 210 ? -59.199 21.717 42.590 1.00 81.00 210 LEU A CA 1
ATOM 1616 C C . LEU A 1 210 ? -60.006 21.447 43.868 1.00 81.00 210 LEU A C 1
ATOM 1618 O O . LEU A 1 210 ? -61.222 21.383 43.807 1.00 81.00 210 LEU A O 1
ATOM 1622 N N . THR A 1 211 ? -59.347 21.356 45.027 1.00 78.31 211 THR A N 1
ATOM 1623 C CA . THR A 1 211 ? -60.007 21.153 46.333 1.00 78.31 211 THR A CA 1
ATOM 1624 C C . THR A 1 211 ? -60.708 22.395 46.892 1.00 78.31 211 THR A C 1
ATOM 1626 O O . THR A 1 211 ? -61.424 22.296 47.881 1.00 78.31 211 THR A O 1
ATOM 1629 N N . LYS A 1 212 ? -60.455 23.578 46.315 1.00 68.19 212 LYS A N 1
ATOM 1630 C CA . LYS A 1 212 ? -61.098 24.851 46.692 1.00 68.19 212 LYS A CA 1
ATOM 1631 C C . LYS A 1 212 ? -62.327 25.190 45.833 1.00 68.19 212 LYS A C 1
ATOM 1633 O O . LYS A 1 212 ? -62.943 26.225 46.077 1.00 68.19 212 LYS A O 1
ATOM 1638 N N . LYS A 1 213 ? -62.641 24.367 44.830 1.00 52.72 213 LYS A N 1
ATOM 1639 C CA . LYS A 1 213 ? -63.858 24.428 44.010 1.00 52.72 213 LYS A CA 1
ATOM 1640 C C . LYS A 1 213 ? -64.879 23.426 44.530 1.00 52.72 213 LYS A C 1
ATOM 1642 O O . LYS A 1 213 ? -66.078 23.746 44.407 1.00 52.72 213 LYS A O 1
#

Sequence (213 aa):
MKQIAIKKSGNSVTVRIPSAILKALSLSVDDPVNIDMEDGRIVITPVNQADEIAVAKPIVNKSLAEAVRVHMGLTQQGVAEYFGITLSAWAKKEQGINRLSVAEQHYFQLLTNQHPDYVMVRRYAKSNTPLQKASEAATNLAVYLSGRLVLPTETKALLSVLNGCVREFTEEWQTDLNSVVGASLPDEVTVLQAKLDEVLAENTELKKRLTKK

pLDDT: mean 81.41, std 13.06, range [34.0, 96.0]

Solvent-accessible surface area (backbone atoms only — not comparable to full-atom values): 12923 Å² total; per-residue (Å²): 136,88,87,76,74,79,40,82,48,91,97,47,71,47,70,86,76,59,68,71,58,33,58,75,68,75,52,63,90,89,60,64,63,47,80,47,81,55,97,93,38,84,45,78,43,76,63,60,82,84,58,79,71,83,66,81,72,81,85,69,76,76,25,66,56,44,51,35,32,60,72,68,73,45,50,70,59,57,42,14,57,74,71,74,48,53,49,70,62,43,51,36,38,37,70,60,76,45,81,71,49,74,69,55,48,51,51,40,24,32,75,60,67,66,36,95,87,54,75,81,71,88,80,71,73,89,58,86,49,47,64,50,44,22,52,50,34,48,50,55,42,52,57,46,69,71,41,97,73,72,54,72,68,58,51,52,53,40,50,52,52,24,52,51,29,46,48,53,29,50,54,53,51,51,52,52,49,48,59,59,45,67,77,72,50,78,57,64,67,58,58,52,48,54,52,50,52,51,55,51,50,52,51,55,51,51,50,56,56,59,76,73,108